Protein AF-A0A9Q4GYS4-F1 (afdb_monomer_lite)

InterPro domains:
  IPR031690 Protein of unknown function DUF5079 [PF16882] (6-182)

pLDDT: mean 89.12, std 10.35, range [37.38, 97.75]

Secondary structure (DSSP, 8-state):
--HHHHHTS-HHHHHHHHHHHHHHHHHHHHHHTT-GGG--HHHHHHHHHHHHHHHHHHHGGG----TT-HHHHHHHHHHHHHHHHHHHHHHHHHHHHHHHTTT---HHHHHHHHHHHHHHHHHHHHHHHHHHH--SHHHHHHHHHHHHHHTHHHHHHHHHHHHS-TT-TTTTHHHHHHHHHHHHHHHHHHHHHHHHHHHHHHHTT--------

Structure (mmCIF, N/CA/C/O backbone):
data_AF-A0A9Q4GYS4-F1
#
_entry.id   AF-A0A9Q4GYS4-F1
#
loop_
_atom_site.group_PDB
_atom_site.id
_atom_site.type_symbol
_atom_site.label_atom_id
_atom_site.label_alt_id
_atom_site.label_comp_id
_atom_site.label_asym_id
_atom_site.label_entity_id
_atom_site.label_seq_id
_atom_site.pdbx_PDB_ins_code
_atom_site.Cartn_x
_atom_site.Cartn_y
_atom_site.Cartn_z
_atom_site.occupancy
_atom_site.B_iso_or_equiv
_atom_site.auth_seq_id
_atom_site.auth_comp_id
_atom_site.auth_asym_id
_atom_site.auth_atom_id
_atom_site.pdbx_PDB_model_num
ATOM 1 N N . MET A 1 1 ? -22.552 -10.041 12.839 1.00 47.25 1 MET A N 1
ATOM 2 C CA . MET A 1 1 ? -21.403 -10.906 12.471 1.00 47.25 1 MET A CA 1
ATOM 3 C C . MET A 1 1 ? -20.525 -11.075 13.700 1.00 47.25 1 MET A C 1
ATOM 5 O O . MET A 1 1 ? -20.549 -10.195 14.545 1.00 47.25 1 MET A O 1
ATOM 9 N N . LYS A 1 2 ? -19.827 -12.209 13.849 1.00 61.50 2 LYS A N 1
ATOM 10 C CA . LYS A 1 2 ? -18.980 -12.499 15.019 1.00 61.50 2 LYS A CA 1
ATOM 11 C C . LYS A 1 2 ? -17.611 -11.818 14.851 1.00 61.50 2 LYS A C 1
ATOM 13 O O . LYS A 1 2 ? -16.699 -12.431 14.299 1.00 61.50 2 LYS A O 1
ATOM 18 N N . SER A 1 3 ? -17.479 -10.563 15.285 1.00 60.69 3 SER A N 1
ATOM 19 C CA . SER A 1 3 ? -16.284 -9.729 15.056 1.00 60.69 3 SER A CA 1
ATOM 20 C C . SER A 1 3 ? -14.998 -10.377 15.587 1.00 60.69 3 SER A C 1
ATOM 22 O O . SER A 1 3 ? -13.989 -10.429 14.888 1.00 60.69 3 SER A O 1
ATOM 24 N N . TYR A 1 4 ? -15.053 -10.986 16.775 1.00 66.44 4 TYR A N 1
ATOM 25 C CA . TYR A 1 4 ? -13.908 -11.662 17.393 1.00 66.44 4 TYR A CA 1
ATOM 26 C C . TYR A 1 4 ? -13.404 -12.889 16.625 1.00 66.44 4 TYR A C 1
ATOM 28 O O . TYR A 1 4 ? -12.204 -13.043 16.396 1.00 66.44 4 TYR A O 1
ATOM 36 N N . THR A 1 5 ? -14.314 -13.760 16.178 1.00 68.00 5 THR A N 1
ATOM 37 C CA . THR A 1 5 ? -13.946 -14.949 15.395 1.00 68.00 5 THR A CA 1
ATOM 38 C C . THR A 1 5 ? -13.288 -14.552 14.074 1.00 68.00 5 THR A C 1
ATOM 40 O O . THR A 1 5 ? -12.374 -15.235 13.618 1.00 68.00 5 THR A O 1
ATOM 43 N N . GLN A 1 6 ? -13.727 -13.439 13.478 1.00 68.38 6 GLN A N 1
ATOM 44 C CA . GLN A 1 6 ? -13.160 -12.904 12.241 1.00 68.38 6 GLN A CA 1
ATOM 45 C C . GLN A 1 6 ? -11.781 -12.276 12.457 1.00 68.38 6 GLN A C 1
ATOM 47 O O . GLN A 1 6 ? -10.879 -12.539 11.670 1.00 68.38 6 GLN A O 1
ATOM 52 N N . LEU A 1 7 ? -11.578 -11.536 13.552 1.00 70.94 7 LEU A N 1
ATOM 53 C CA . LEU A 1 7 ? -10.265 -11.000 13.933 1.00 70.94 7 LEU A CA 1
ATOM 54 C C . LEU A 1 7 ? -9.217 -12.094 14.148 1.00 70.94 7 LEU A C 1
ATOM 56 O O . LEU A 1 7 ? -8.050 -11.900 13.827 1.00 70.94 7 LEU A O 1
ATOM 60 N N . ARG A 1 8 ? -9.628 -13.259 14.660 1.00 72.25 8 ARG A N 1
ATOM 61 C CA . ARG A 1 8 ? -8.734 -14.401 14.900 1.00 72.25 8 ARG A CA 1
ATOM 62 C C . ARG A 1 8 ? -8.307 -15.131 13.624 1.00 72.25 8 ARG A C 1
ATOM 64 O O . ARG A 1 8 ? -7.423 -15.988 13.685 1.00 72.25 8 ARG A O 1
ATOM 71 N N . GLN A 1 9 ? -8.934 -14.849 12.484 1.00 81.38 9 GLN A N 1
ATOM 72 C CA . GLN A 1 9 ? -8.502 -15.434 11.221 1.00 81.38 9 GLN A CA 1
ATOM 73 C C . GLN A 1 9 ? -7.102 -14.913 10.865 1.00 81.38 9 GLN A C 1
ATOM 75 O O . GLN A 1 9 ? -6.792 -13.756 11.149 1.00 81.38 9 GLN A O 1
ATOM 80 N N . PRO A 1 10 ? -6.252 -15.732 10.222 1.00 84.69 10 PRO A N 1
ATOM 81 C CA . PRO A 1 10 ? -4.897 -15.338 9.851 1.00 84.69 10 PRO A CA 1
ATOM 82 C C . PRO A 1 10 ? -4.891 -14.411 8.618 1.00 84.69 10 PRO A C 1
ATOM 84 O O . PRO A 1 10 ? -4.165 -14.634 7.652 1.00 84.69 10 PRO A O 1
ATOM 87 N N . VAL A 1 11 ? -5.750 -13.387 8.618 1.00 87.94 11 VAL A N 1
ATOM 88 C CA . VAL A 1 11 ? -5.895 -12.403 7.540 1.00 87.94 11 VAL A CA 1
ATOM 89 C C . VAL A 1 11 ? -4.572 -11.696 7.236 1.00 87.94 11 VAL A C 1
ATOM 91 O O . VAL A 1 11 ? -4.189 -11.723 6.066 1.00 87.94 11 VAL A O 1
ATOM 94 N N . PRO A 1 12 ? -3.825 -11.132 8.214 1.00 89.00 12 PRO A N 1
ATOM 95 C CA . PRO A 1 12 ? -2.552 -10.481 7.902 1.00 89.00 12 PRO A CA 1
ATOM 96 C C . PRO A 1 12 ? -1.553 -11.456 7.271 1.00 89.00 12 PRO A C 1
ATOM 98 O O . PRO A 1 12 ? -0.846 -11.096 6.344 1.00 89.00 12 PRO A O 1
ATOM 101 N N . GLN A 1 13 ? -1.546 -12.732 7.667 1.00 92.25 13 GLN A N 1
ATOM 102 C CA . GLN A 1 13 ? -0.664 -13.734 7.060 1.00 92.25 13 GLN A CA 1
ATOM 103 C C . GLN A 1 13 ? -1.058 -14.079 5.626 1.00 92.25 13 GLN A C 1
ATOM 105 O O . GLN A 1 13 ? -0.185 -14.281 4.786 1.00 92.25 13 GLN A O 1
ATOM 110 N N . ILE A 1 14 ? -2.359 -14.165 5.337 1.00 93.44 14 ILE A N 1
ATOM 111 C CA . ILE A 1 14 ? -2.848 -14.390 3.973 1.00 93.44 14 ILE A CA 1
ATOM 112 C C . ILE A 1 14 ? -2.454 -13.204 3.087 1.00 93.44 14 ILE A C 1
ATOM 114 O O . ILE A 1 14 ? -1.944 -13.409 1.988 1.00 93.44 14 ILE A O 1
ATOM 118 N N . LEU A 1 15 ? -2.629 -11.972 3.573 1.00 94.62 15 LEU A N 1
ATOM 119 C CA . LEU A 1 15 ? -2.230 -10.767 2.845 1.00 94.62 15 LEU A CA 1
ATOM 120 C C . LEU A 1 15 ? -0.706 -10.689 2.662 1.00 94.62 15 LEU A C 1
ATOM 122 O O . LEU A 1 15 ? -0.236 -10.451 1.552 1.00 94.62 15 LEU A O 1
ATOM 126 N N . ALA A 1 16 ? 0.072 -10.985 3.703 1.00 94.94 16 ALA A N 1
ATOM 127 C CA . ALA A 1 16 ? 1.527 -11.059 3.632 1.00 94.94 16 ALA A CA 1
ATOM 128 C C . ALA A 1 16 ? 2.007 -12.130 2.640 1.00 94.94 16 ALA A C 1
ATOM 130 O O . ALA A 1 16 ? 2.952 -11.896 1.889 1.00 94.94 16 ALA A O 1
ATOM 131 N N . LEU A 1 17 ? 1.333 -13.284 2.574 1.00 96.06 17 LEU A N 1
ATOM 132 C CA . LEU A 1 17 ? 1.617 -14.323 1.583 1.00 96.06 17 LEU A CA 1
ATOM 133 C C . LEU A 1 17 ? 1.340 -13.829 0.157 1.00 96.06 17 LEU A C 1
ATOM 135 O O . LEU A 1 17 ? 2.157 -14.058 -0.731 1.00 96.06 17 LEU A O 1
ATOM 139 N N . VAL A 1 18 ? 0.231 -13.116 -0.064 1.00 96.06 18 VAL A N 1
ATOM 140 C CA . VAL A 1 18 ? -0.069 -12.493 -1.365 1.00 96.06 18 VAL A CA 1
ATOM 141 C C . VAL A 1 18 ? 0.998 -11.456 -1.728 1.00 96.06 18 VAL A C 1
ATOM 143 O O . VAL A 1 18 ? 1.489 -11.461 -2.856 1.00 96.06 18 VAL A O 1
ATOM 146 N N . SER A 1 19 ? 1.411 -10.612 -0.778 1.00 95.62 19 SER A N 1
ATOM 147 C CA . SER A 1 19 ? 2.490 -9.638 -0.991 1.00 95.62 19 SER A CA 1
ATOM 148 C C . SER A 1 19 ? 3.814 -10.330 -1.337 1.00 95.62 19 SER A C 1
ATOM 150 O O . SER A 1 19 ? 4.500 -9.939 -2.282 1.00 95.62 19 SER A O 1
ATOM 152 N N . LEU A 1 20 ? 4.134 -11.432 -0.648 1.00 96.69 20 LEU A N 1
ATOM 153 C CA . LEU A 1 20 ? 5.306 -12.256 -0.936 1.00 96.69 20 LEU A CA 1
ATOM 154 C C . LEU A 1 20 ? 5.252 -12.846 -2.351 1.00 96.69 20 LEU A C 1
ATOM 156 O O . LEU A 1 20 ? 6.270 -12.843 -3.041 1.00 96.69 20 LEU A O 1
ATOM 160 N N . CYS A 1 21 ? 4.086 -13.307 -2.814 1.00 97.12 21 CYS A N 1
ATOM 161 C CA . CYS A 1 21 ? 3.923 -13.772 -4.192 1.00 97.12 21 CYS A CA 1
ATOM 162 C C . CYS A 1 21 ? 4.272 -12.671 -5.204 1.00 97.12 21 CYS A C 1
ATOM 164 O O . CYS A 1 21 ? 4.994 -12.949 -6.160 1.00 97.12 21 CYS A O 1
ATOM 166 N N . PHE A 1 22 ? 3.833 -11.429 -4.982 1.00 95.75 22 PHE A N 1
ATOM 167 C CA . PHE A 1 22 ? 4.201 -10.312 -5.857 1.00 95.75 22 PHE A CA 1
ATOM 168 C C . PHE A 1 22 ? 5.695 -9.974 -5.786 1.00 95.75 22 PHE A C 1
ATOM 170 O O . PHE A 1 22 ? 6.302 -9.791 -6.834 1.00 95.75 22 PHE A O 1
ATOM 177 N N . LEU A 1 23 ? 6.326 -10.005 -4.607 1.00 95.69 23 LEU A N 1
ATOM 178 C CA . LEU A 1 23 ? 7.783 -9.827 -4.499 1.00 95.69 23 LEU A CA 1
ATOM 179 C C . LEU A 1 23 ? 8.575 -10.929 -5.223 1.00 95.69 23 LEU A C 1
ATOM 181 O O . LEU A 1 23 ? 9.628 -10.667 -5.806 1.00 95.69 23 LEU A O 1
ATOM 185 N N . VAL A 1 24 ? 8.080 -12.169 -5.214 1.00 96.56 24 VAL A N 1
ATOM 186 C CA . VAL A 1 24 ? 8.678 -13.256 -6.003 1.00 96.56 24 VAL A CA 1
ATOM 187 C C . VAL A 1 24 ? 8.523 -12.975 -7.498 1.00 96.56 24 VAL A C 1
ATOM 189 O O . VAL A 1 24 ? 9.481 -13.162 -8.248 1.00 96.56 24 VAL A O 1
ATOM 192 N N . VAL A 1 25 ? 7.360 -12.488 -7.941 1.00 95.31 25 VAL A N 1
ATOM 193 C CA . VAL A 1 25 ? 7.138 -12.077 -9.338 1.00 95.31 25 VAL A CA 1
ATOM 194 C C . VAL A 1 25 ? 8.068 -10.925 -9.731 1.00 95.31 25 VAL A C 1
ATOM 196 O O . VAL A 1 25 ? 8.675 -10.994 -10.798 1.00 95.31 25 VAL A O 1
ATOM 199 N N . ASP A 1 26 ? 8.256 -9.929 -8.867 1.00 94.19 26 ASP A N 1
ATOM 200 C CA . ASP A 1 26 ? 9.204 -8.824 -9.053 1.00 94.19 26 ASP A CA 1
ATOM 201 C C . ASP A 1 26 ? 10.635 -9.338 -9.253 1.00 94.19 26 ASP A C 1
ATOM 203 O O . ASP A 1 26 ? 11.308 -8.985 -10.226 1.00 94.19 26 ASP A O 1
ATOM 207 N N . TYR A 1 27 ? 11.090 -10.235 -8.372 1.00 95.06 27 TYR A N 1
ATOM 208 C CA . TYR A 1 27 ? 12.412 -10.854 -8.472 1.00 95.06 27 TYR A CA 1
ATOM 209 C C . TYR A 1 27 ? 12.577 -11.668 -9.762 1.00 95.06 27 TYR A C 1
ATOM 211 O O . TYR A 1 27 ? 13.584 -11.530 -10.463 1.00 95.06 27 TYR A O 1
ATOM 219 N N . LEU A 1 28 ? 11.595 -12.511 -10.096 1.00 95.38 28 LEU A N 1
ATOM 220 C CA . LEU A 1 28 ? 11.626 -13.319 -11.315 1.00 95.38 28 LEU A CA 1
ATOM 221 C C . LEU A 1 28 ? 11.629 -12.428 -12.559 1.00 95.38 28 LEU A C 1
ATOM 223 O O . LEU A 1 28 ? 12.421 -12.669 -13.467 1.00 95.38 28 LEU A O 1
ATOM 227 N N . SER A 1 29 ? 10.814 -11.373 -12.577 1.00 93.00 29 SER A N 1
ATOM 228 C CA . SER A 1 29 ? 10.789 -10.380 -13.651 1.00 93.00 29 SER A CA 1
ATOM 229 C C . SER A 1 29 ? 12.159 -9.723 -13.828 1.00 93.00 29 SER A C 1
ATOM 231 O O . SER A 1 29 ? 12.692 -9.702 -14.940 1.00 93.00 29 SER A O 1
ATOM 233 N N . ALA A 1 30 ? 12.790 -9.274 -12.740 1.00 93.69 30 ALA A N 1
ATOM 234 C CA . ALA A 1 30 ? 14.127 -8.690 -12.798 1.00 93.69 30 ALA A CA 1
ATOM 235 C C . ALA A 1 30 ? 15.186 -9.682 -13.307 1.00 93.69 30 ALA A C 1
ATOM 237 O O . ALA A 1 30 ? 16.057 -9.318 -14.103 1.00 93.69 30 ALA A O 1
ATOM 238 N N . LYS A 1 31 ? 15.103 -10.946 -12.871 1.00 94.38 31 LYS A N 1
ATOM 239 C CA . LYS A 1 31 ? 16.018 -12.017 -13.279 1.00 94.38 31 LYS A CA 1
ATOM 240 C C . LYS A 1 31 ? 15.875 -12.356 -14.764 1.00 94.38 31 LYS A C 1
ATOM 242 O O . LYS A 1 31 ? 16.882 -12.388 -15.464 1.00 94.38 31 LYS A O 1
ATOM 247 N N . TYR A 1 32 ? 14.654 -12.583 -15.252 1.00 91.88 32 TYR A N 1
ATOM 248 C CA . TYR A 1 32 ? 14.407 -12.954 -16.651 1.00 91.88 32 TYR A CA 1
ATOM 249 C C . TYR A 1 32 ? 14.671 -11.810 -17.631 1.00 91.88 32 TYR A C 1
ATOM 251 O O . TYR A 1 32 ? 15.074 -12.064 -18.762 1.00 91.88 32 TYR A O 1
ATOM 259 N N . ASN A 1 33 ? 14.513 -10.558 -17.196 1.00 88.44 33 ASN A N 1
ATOM 260 C CA . ASN A 1 33 ? 14.885 -9.393 -17.998 1.00 88.44 33 ASN A CA 1
ATOM 261 C C . ASN A 1 33 ? 16.383 -9.043 -17.909 1.00 88.44 33 ASN A C 1
ATOM 263 O O . ASN A 1 33 ? 16.819 -8.110 -18.578 1.00 88.44 33 ASN A O 1
ATOM 267 N N . GLY A 1 34 ? 17.180 -9.759 -17.103 1.00 90.69 34 GLY A N 1
ATOM 268 C CA . GLY A 1 34 ? 18.622 -9.519 -16.971 1.00 90.69 34 GLY A CA 1
ATOM 269 C C . GLY A 1 34 ? 18.985 -8.202 -16.274 1.00 90.69 34 GLY A C 1
ATOM 270 O O . GLY A 1 34 ? 20.106 -7.723 -16.417 1.00 90.69 34 GLY A O 1
ATOM 271 N N . VAL A 1 35 ? 18.057 -7.610 -15.515 1.00 92.19 35 VAL A N 1
ATOM 272 C CA . VAL A 1 35 ? 18.212 -6.278 -14.896 1.00 92.19 35 VAL A CA 1
ATOM 273 C C . VAL A 1 35 ? 18.494 -6.327 -13.395 1.00 92.19 35 VAL A C 1
ATOM 275 O O . VAL A 1 35 ? 18.558 -5.283 -12.757 1.00 92.19 35 VAL A O 1
ATOM 278 N N . LEU A 1 36 ? 18.693 -7.518 -12.818 1.00 90.31 36 LEU A N 1
ATOM 279 C CA . LEU A 1 36 ? 18.845 -7.713 -11.370 1.00 90.31 36 LEU A CA 1
ATOM 280 C C . LEU A 1 36 ? 19.948 -6.837 -10.743 1.00 90.31 36 LEU A C 1
ATOM 282 O O . LEU A 1 36 ? 19.759 -6.306 -9.655 1.00 90.31 36 LEU A O 1
ATOM 286 N N . M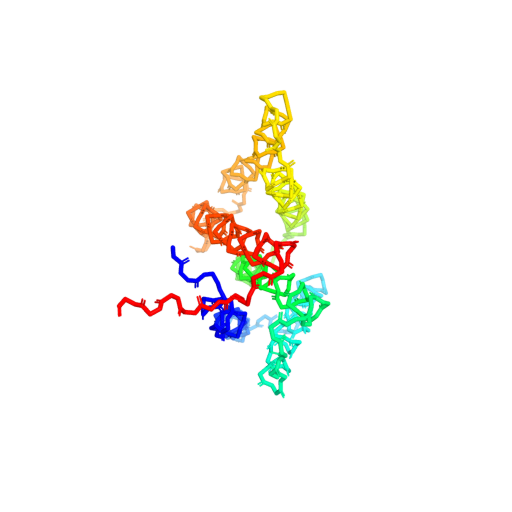ET A 1 37 ? 21.072 -6.649 -11.444 1.00 90.62 37 MET A N 1
ATOM 287 C CA . MET A 1 37 ? 22.197 -5.822 -10.973 1.00 90.62 37 MET A CA 1
ATOM 288 C C . MET A 1 37 ? 21.983 -4.316 -11.185 1.00 90.62 37 MET A C 1
ATOM 290 O O . MET A 1 37 ? 22.721 -3.509 -10.629 1.00 90.62 37 MET A O 1
ATOM 294 N N . ASN A 1 38 ? 20.972 -3.943 -11.971 1.00 89.56 38 ASN A N 1
ATOM 295 C CA . ASN A 1 38 ? 20.683 -2.567 -12.370 1.00 89.56 38 ASN A CA 1
ATOM 296 C C . ASN A 1 38 ? 19.425 -2.016 -11.682 1.00 89.56 38 ASN A C 1
ATOM 298 O O . ASN A 1 38 ? 18.940 -0.954 -12.069 1.00 89.56 38 ASN A O 1
ATOM 302 N N . ILE A 1 39 ? 18.868 -2.728 -10.693 1.00 92.56 39 ILE A N 1
ATOM 303 C CA . ILE A 1 39 ? 17.682 -2.260 -9.973 1.00 92.56 39 ILE A CA 1
ATOM 304 C C . ILE A 1 39 ? 18.043 -1.008 -9.164 1.00 92.56 39 ILE A C 1
ATOM 306 O O . ILE A 1 39 ? 18.935 -1.066 -8.314 1.00 92.56 39 ILE A O 1
ATOM 310 N N . PRO A 1 40 ? 17.339 0.120 -9.371 1.00 92.81 40 PRO A N 1
ATOM 311 C CA . PRO A 1 40 ? 17.560 1.322 -8.589 1.00 92.81 40 PRO A CA 1
ATOM 312 C C . PRO A 1 40 ? 17.319 1.106 -7.092 1.00 92.81 40 PRO A C 1
ATOM 314 O O . PRO A 1 40 ? 16.375 0.428 -6.679 1.00 92.81 40 PRO A O 1
ATOM 317 N N . VAL A 1 41 ? 18.134 1.768 -6.268 1.00 93.19 41 VAL A N 1
ATOM 318 C CA . VAL A 1 41 ? 18.105 1.645 -4.799 1.00 93.19 41 VAL A CA 1
ATOM 319 C C . VAL A 1 41 ? 16.733 1.979 -4.208 1.00 93.19 41 VAL A C 1
ATOM 321 O O . VAL A 1 41 ? 16.321 1.348 -3.242 1.00 93.19 41 VAL A O 1
ATOM 324 N N . TYR A 1 42 ? 15.992 2.924 -4.792 1.00 93.44 42 TYR A N 1
ATOM 325 C CA . TYR A 1 42 ? 14.661 3.292 -4.300 1.00 93.44 42 TYR A CA 1
ATOM 326 C C . TYR A 1 42 ? 13.623 2.164 -4.472 1.00 93.44 42 TYR A C 1
ATOM 328 O O . TYR A 1 42 ? 12.795 1.962 -3.585 1.00 93.44 42 TYR A O 1
ATOM 336 N N . ILE A 1 43 ? 13.709 1.372 -5.552 1.00 94.94 43 ILE A N 1
ATOM 337 C CA . ILE A 1 43 ? 12.853 0.190 -5.756 1.00 94.94 43 ILE A CA 1
ATOM 338 C C . ILE A 1 43 ? 13.229 -0.889 -4.740 1.00 94.94 43 ILE A C 1
ATOM 340 O O . ILE A 1 43 ? 12.355 -1.418 -4.056 1.00 94.94 43 ILE A O 1
ATOM 344 N N . LEU A 1 44 ? 14.533 -1.158 -4.582 1.00 94.75 44 LEU A N 1
ATOM 345 C CA . LEU A 1 44 ? 15.039 -2.101 -3.578 1.00 94.75 44 LEU A CA 1
ATOM 346 C C . LEU A 1 44 ? 14.614 -1.709 -2.159 1.00 94.75 44 LEU A C 1
ATOM 348 O O . LEU A 1 44 ? 14.229 -2.575 -1.378 1.00 94.75 44 LEU A O 1
ATOM 352 N N . GLY A 1 45 ? 14.636 -0.412 -1.844 1.00 94.75 45 GLY A N 1
ATOM 353 C CA . GLY A 1 45 ? 14.179 0.130 -0.570 1.00 94.75 45 GLY A CA 1
ATOM 354 C C . GLY A 1 45 ? 12.717 -0.210 -0.291 1.00 94.75 45 GLY A C 1
ATOM 355 O O . GLY A 1 45 ? 12.411 -0.712 0.790 1.00 94.75 45 GLY A O 1
ATOM 356 N N . MET A 1 46 ? 11.821 -0.030 -1.269 1.00 95.75 46 MET A N 1
ATOM 357 C CA . MET A 1 46 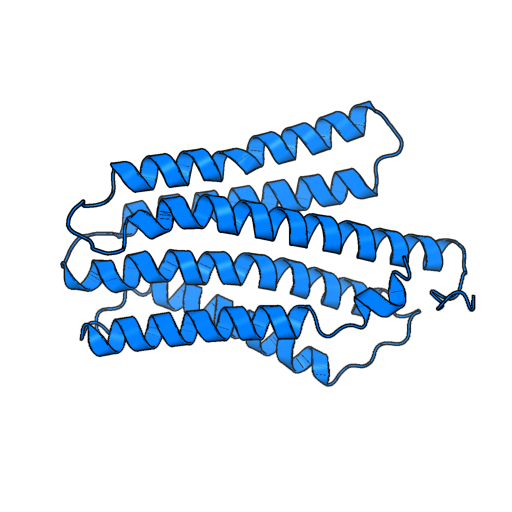? 10.425 -0.445 -1.090 1.00 95.75 46 MET A CA 1
ATOM 358 C C . MET A 1 46 ? 10.258 -1.961 -0.990 1.00 95.75 46 MET A C 1
ATOM 360 O O . MET A 1 46 ? 9.475 -2.422 -0.160 1.00 95.75 46 MET A O 1
ATOM 364 N N . CYS A 1 47 ? 11.000 -2.749 -1.770 1.00 95.56 47 CYS A N 1
ATOM 365 C CA . CYS A 1 47 ? 10.959 -4.207 -1.638 1.00 95.56 47 CYS A CA 1
ATOM 366 C C . CYS A 1 47 ? 11.421 -4.665 -0.245 1.00 95.56 47 CYS A C 1
ATOM 368 O O . CYS A 1 47 ? 10.818 -5.569 0.330 1.00 95.56 47 CYS A O 1
ATOM 370 N N . LEU A 1 48 ? 12.440 -4.013 0.328 1.00 96.25 48 LEU A N 1
ATOM 371 C CA . LEU A 1 48 ? 12.920 -4.289 1.682 1.00 96.25 48 LEU A CA 1
ATOM 372 C C . LEU A 1 48 ? 11.876 -3.925 2.743 1.00 96.25 48 LEU A C 1
ATOM 374 O O . LEU A 1 48 ? 11.619 -4.731 3.633 1.00 96.25 48 LEU A O 1
ATOM 378 N N . ILE A 1 49 ? 11.252 -2.746 2.642 1.00 96.56 49 ILE A N 1
ATOM 379 C CA . ILE A 1 49 ? 10.168 -2.338 3.550 1.00 96.56 49 ILE A CA 1
ATOM 380 C C . ILE A 1 49 ? 9.033 -3.363 3.503 1.00 96.56 49 ILE A C 1
ATOM 382 O O . ILE A 1 49 ? 8.575 -3.818 4.549 1.00 96.56 49 ILE A O 1
ATOM 386 N N . ASN A 1 50 ? 8.622 -3.771 2.303 1.00 96.50 50 ASN A N 1
ATOM 387 C CA . ASN A 1 50 ? 7.573 -4.767 2.125 1.00 96.50 50 ASN A CA 1
ATOM 388 C C . ASN A 1 50 ? 7.965 -6.119 2.754 1.00 96.50 50 ASN A C 1
ATOM 390 O O . ASN A 1 50 ? 7.201 -6.690 3.531 1.00 96.50 50 ASN A O 1
ATOM 394 N N . LEU A 1 51 ? 9.199 -6.582 2.527 1.00 96.94 51 LEU A N 1
ATOM 395 C CA . LEU A 1 51 ? 9.715 -7.807 3.140 1.00 96.94 51 LEU A CA 1
ATOM 396 C C . LEU A 1 51 ? 9.698 -7.747 4.677 1.00 96.94 51 LEU A C 1
ATOM 398 O O . LEU A 1 51 ? 9.337 -8.731 5.319 1.00 96.94 51 LEU A O 1
ATOM 402 N N . LEU A 1 52 ? 10.053 -6.607 5.277 1.00 96.94 52 LEU A N 1
ATOM 403 C CA . LEU A 1 52 ? 10.004 -6.429 6.731 1.00 96.94 52 LEU A CA 1
ATOM 404 C C . LEU A 1 52 ? 8.574 -6.541 7.273 1.00 96.94 52 LEU A C 1
ATOM 406 O O . LEU A 1 52 ? 8.371 -7.212 8.285 1.00 96.94 52 LEU A O 1
ATOM 410 N N . VAL A 1 53 ? 7.589 -5.936 6.599 1.00 96.31 53 VAL A N 1
ATOM 411 C CA . VAL A 1 53 ? 6.174 -6.053 6.990 1.00 96.31 53 VAL A CA 1
ATOM 412 C C . VAL A 1 53 ? 5.720 -7.512 6.903 1.00 96.31 53 VAL A C 1
ATOM 414 O O . VAL A 1 53 ? 5.215 -8.038 7.891 1.00 96.31 53 VAL A O 1
ATOM 417 N N . ILE A 1 54 ? 6.024 -8.204 5.799 1.00 96.19 54 ILE A N 1
ATOM 418 C CA . ILE A 1 54 ? 5.705 -9.629 5.614 1.00 96.19 54 ILE A CA 1
ATOM 419 C C . ILE A 1 54 ? 6.266 -10.487 6.758 1.00 96.19 54 ILE A C 1
ATOM 421 O O . ILE A 1 54 ? 5.562 -11.337 7.310 1.00 96.19 54 ILE A O 1
ATOM 425 N N . LEU A 1 55 ? 7.532 -10.275 7.135 1.00 95.62 55 LEU A N 1
ATOM 426 C CA . LEU A 1 55 ? 8.165 -11.014 8.229 1.00 95.62 55 LEU A CA 1
ATOM 427 C C . LEU A 1 55 ? 7.441 -10.776 9.560 1.00 95.62 55 LEU A C 1
ATOM 429 O O . LEU A 1 55 ? 7.166 -11.735 10.283 1.00 95.62 55 LEU A O 1
ATOM 433 N N . ILE A 1 56 ? 7.088 -9.524 9.864 1.00 94.25 56 ILE A N 1
ATOM 434 C CA . ILE A 1 56 ? 6.323 -9.170 11.067 1.00 94.25 56 ILE A CA 1
ATOM 435 C C . ILE A 1 56 ? 4.961 -9.883 11.068 1.00 94.25 56 ILE A C 1
ATOM 437 O O . ILE A 1 56 ? 4.570 -10.464 12.084 1.00 94.25 56 ILE A O 1
ATOM 441 N N . SER A 1 57 ? 4.266 -9.920 9.932 1.00 93.50 57 SER A N 1
ATOM 442 C CA . SER A 1 57 ? 2.969 -10.591 9.797 1.00 93.50 57 SER A CA 1
ATOM 443 C C . SER A 1 57 ? 3.058 -12.096 10.038 1.00 93.50 57 SER A C 1
ATOM 445 O O . SER A 1 57 ? 2.208 -12.662 10.733 1.00 93.50 57 SER A O 1
ATOM 447 N N . PHE A 1 58 ? 4.111 -12.760 9.555 1.00 93.25 58 PHE A N 1
ATOM 448 C CA . PHE A 1 58 ? 4.337 -14.180 9.838 1.00 93.25 58 PHE A CA 1
ATOM 449 C C . PHE A 1 58 ? 4.723 -14.449 11.295 1.00 93.25 58 PHE A C 1
ATOM 451 O O . PHE A 1 58 ? 4.242 -15.427 11.870 1.00 93.25 58 PHE A O 1
ATOM 458 N N . LEU A 1 59 ? 5.515 -13.578 11.933 1.00 90.56 59 LEU A N 1
ATOM 459 C CA . LEU A 1 59 ? 5.840 -13.708 13.361 1.00 90.56 59 LEU A CA 1
ATOM 460 C C . LEU A 1 59 ? 4.582 -13.710 14.239 1.00 90.56 59 LEU A C 1
ATOM 462 O O . LEU A 1 59 ? 4.534 -14.393 15.264 1.00 90.56 59 LEU A O 1
ATOM 466 N N . CYS A 1 60 ? 3.532 -13.016 13.802 1.00 86.69 60 CYS A N 1
ATOM 467 C CA . CYS A 1 60 ? 2.268 -12.966 14.516 1.00 86.69 60 CYS A CA 1
ATOM 468 C C . CYS A 1 60 ? 1.531 -14.323 14.594 1.00 86.69 60 CYS A C 1
ATOM 470 O O . CYS A 1 60 ? 0.688 -14.484 15.473 1.00 86.69 60 CYS A O 1
ATOM 472 N N . ILE A 1 61 ? 1.873 -15.327 13.768 1.00 85.94 61 ILE A N 1
ATOM 473 C CA . ILE A 1 61 ? 1.313 -16.698 13.858 1.00 85.94 61 ILE A CA 1
ATOM 474 C C . ILE A 1 61 ? 1.609 -17.343 15.211 1.00 85.94 61 ILE A C 1
ATOM 476 O O . ILE A 1 61 ? 0.794 -18.096 15.752 1.00 85.94 61 ILE A O 1
ATOM 480 N N . PHE A 1 62 ? 2.787 -17.060 15.763 1.00 85.62 62 PHE A N 1
ATOM 481 C CA . PHE A 1 62 ? 3.237 -17.666 17.011 1.00 85.62 62 PHE A CA 1
ATOM 482 C C . PHE A 1 62 ? 2.557 -17.056 18.239 1.00 85.62 62 PHE A C 1
ATOM 484 O O . PHE A 1 62 ? 2.729 -17.555 19.350 1.00 85.62 62 PHE A O 1
ATOM 491 N N . ILE A 1 63 ? 1.754 -16.004 18.051 1.00 84.81 63 ILE A N 1
ATOM 492 C CA . ILE A 1 63 ? 1.131 -15.260 19.133 1.00 84.81 63 ILE A CA 1
ATOM 493 C C . ILE A 1 63 ? -0.381 -15.484 19.112 1.00 84.81 63 ILE A C 1
ATOM 495 O O . ILE A 1 63 ? -1.073 -15.149 18.156 1.00 84.81 63 ILE A O 1
ATOM 499 N N . LYS A 1 64 ? -0.915 -16.032 20.208 1.00 82.88 64 LYS A N 1
ATOM 500 C CA . LYS A 1 64 ? -2.356 -16.249 20.405 1.00 82.88 64 LYS A CA 1
ATOM 501 C C . LYS A 1 64 ? -2.855 -15.343 21.532 1.00 82.88 64 LYS A C 1
ATOM 503 O O . LYS A 1 64 ? -2.889 -15.787 22.680 1.00 82.88 64 LYS A O 1
ATOM 508 N N . PRO A 1 65 ? -3.182 -14.068 21.250 1.00 82.44 65 PRO A N 1
ATOM 509 C CA . PRO A 1 65 ? -3.603 -13.143 22.291 1.00 82.44 65 PRO A CA 1
ATOM 510 C C . PRO A 1 65 ? -4.957 -13.556 22.878 1.00 82.44 65 PRO A C 1
ATOM 512 O O . PRO A 1 65 ? -5.867 -13.981 22.164 1.00 82.44 65 PRO A O 1
ATOM 515 N N . HIS A 1 66 ? -5.099 -13.387 24.192 1.00 83.94 66 HIS A N 1
ATOM 516 C CA . HIS A 1 66 ? -6.399 -13.455 24.854 1.00 83.94 66 HIS A CA 1
ATOM 517 C C . HIS A 1 66 ? -7.314 -12.330 24.336 1.00 83.94 66 HIS A C 1
ATOM 519 O O . HIS A 1 66 ? -6.821 -11.271 23.936 1.00 83.94 66 HIS A O 1
ATOM 525 N N . TYR A 1 67 ? -8.639 -12.522 24.333 1.00 80.12 67 TYR A N 1
ATOM 526 C CA . TYR A 1 67 ? -9.579 -11.531 23.781 1.00 80.12 67 TYR A CA 1
ATOM 527 C C . TYR A 1 67 ? -9.473 -10.165 24.474 1.00 80.12 67 TYR A C 1
ATOM 529 O O . TYR A 1 67 ? -9.598 -9.135 23.824 1.00 80.12 67 TYR A O 1
ATOM 537 N N . SER A 1 68 ? -9.162 -10.144 25.771 1.00 83.25 68 SER A N 1
ATOM 538 C CA . SER A 1 68 ? -9.010 -8.912 26.554 1.00 83.25 68 SER A CA 1
ATOM 539 C C . SER A 1 68 ? -7.704 -8.154 26.286 1.00 83.25 68 SER A C 1
ATOM 541 O O . SER A 1 68 ? -7.537 -7.032 26.758 1.00 83.25 68 SER A O 1
ATOM 543 N N . ASN A 1 69 ? -6.760 -8.733 25.533 1.00 87.44 69 ASN A N 1
ATOM 544 C CA . ASN A 1 69 ? -5.487 -8.082 25.231 1.00 87.44 69 ASN A CA 1
ATOM 545 C C . ASN A 1 69 ? -5.627 -7.104 24.052 1.00 87.44 69 ASN A C 1
ATOM 547 O O . ASN A 1 69 ? -5.190 -7.374 22.930 1.00 87.44 69 ASN A O 1
ATOM 551 N N . THR A 1 70 ? -6.233 -5.950 24.327 1.00 86.69 70 THR A N 1
ATOM 552 C CA . THR A 1 70 ? -6.516 -4.893 23.341 1.00 86.69 70 THR A CA 1
ATOM 553 C C . THR A 1 70 ? -5.260 -4.382 22.637 1.00 86.69 70 THR A C 1
ATOM 555 O O . THR A 1 70 ? -5.294 -4.102 21.440 1.00 86.69 70 THR A O 1
ATOM 558 N N . PHE A 1 71 ? -4.127 -4.315 23.345 1.00 89.25 71 PHE A N 1
ATOM 559 C CA . PHE A 1 71 ? -2.846 -3.906 22.768 1.00 89.25 71 PHE A CA 1
ATOM 560 C C . PHE A 1 71 ? -2.433 -4.818 21.610 1.00 89.25 71 PHE A C 1
ATOM 562 O O . PHE A 1 71 ? -2.051 -4.337 20.544 1.00 89.25 71 PHE A O 1
ATOM 569 N N . MET A 1 72 ? -2.533 -6.134 21.798 1.00 88.44 72 MET A N 1
ATOM 570 C CA . MET A 1 72 ? -2.165 -7.093 20.759 1.00 88.44 72 MET A CA 1
ATOM 571 C C . MET A 1 72 ? -3.127 -7.027 19.579 1.00 88.44 72 MET A C 1
ATOM 573 O O . MET A 1 72 ? -2.669 -6.906 18.445 1.00 88.44 72 MET A O 1
ATOM 577 N N . TRP A 1 73 ? -4.440 -7.020 19.828 1.00 88.12 73 TRP A N 1
ATOM 578 C CA . TRP A 1 73 ? -5.448 -6.924 18.765 1.00 88.12 73 TRP A CA 1
ATOM 579 C C . TRP A 1 73 ? -5.313 -5.652 17.928 1.00 88.12 73 TRP A C 1
ATOM 581 O O . TRP A 1 73 ? -5.440 -5.708 16.706 1.00 88.12 73 TRP A O 1
ATOM 591 N N . ARG A 1 74 ? -4.951 -4.528 18.557 1.00 90.38 74 ARG A N 1
ATOM 592 C CA . ARG A 1 74 ? -4.622 -3.286 17.850 1.00 90.38 74 ARG A CA 1
ATOM 593 C C . ARG A 1 74 ? -3.437 -3.456 16.903 1.00 90.38 74 ARG A C 1
ATOM 595 O O . ARG A 1 74 ? -3.500 -2.994 15.769 1.00 90.38 74 ARG A O 1
ATOM 602 N N . ASN A 1 75 ? -2.366 -4.116 17.345 1.00 90.69 75 ASN A N 1
ATOM 603 C CA . ASN A 1 75 ? -1.198 -4.360 16.494 1.00 90.69 75 ASN A CA 1
ATOM 604 C C . ASN A 1 75 ? -1.529 -5.306 15.329 1.00 90.69 75 ASN A C 1
ATOM 606 O O . ASN A 1 75 ? -1.163 -5.006 14.199 1.00 90.69 75 ASN A O 1
ATOM 610 N N . PHE A 1 76 ? -2.279 -6.388 15.570 1.00 90.25 76 PHE A N 1
ATOM 611 C CA . PHE A 1 76 ? -2.763 -7.280 14.504 1.00 90.25 76 PHE A CA 1
ATOM 612 C C . PHE A 1 76 ? -3.584 -6.527 13.452 1.00 90.25 76 PHE A C 1
ATOM 614 O O . PHE A 1 76 ? -3.386 -6.712 12.249 1.00 90.25 76 PHE A O 1
ATOM 621 N N . PHE A 1 77 ? -4.479 -5.650 13.904 1.00 92.12 77 PHE A N 1
ATOM 622 C CA . PHE A 1 77 ? -5.268 -4.795 13.030 1.00 92.12 77 PHE A CA 1
ATOM 623 C C . PHE A 1 77 ? -4.383 -3.854 12.193 1.00 92.12 77 PHE A C 1
ATOM 625 O O . PHE A 1 77 ? -4.515 -3.824 10.971 1.00 92.12 77 PHE A O 1
ATOM 632 N N . ILE A 1 78 ? -3.435 -3.148 12.822 1.00 93.31 78 ILE A N 1
ATOM 633 C CA . ILE A 1 78 ? -2.499 -2.250 12.122 1.00 93.31 78 ILE A CA 1
ATOM 634 C C . ILE A 1 78 ? -1.702 -3.012 11.058 1.00 93.31 78 ILE A C 1
ATOM 636 O O . ILE A 1 78 ? -1.597 -2.547 9.926 1.00 93.31 78 ILE A O 1
ATOM 640 N N . ILE A 1 79 ? -1.182 -4.192 11.400 1.00 94.00 79 ILE A N 1
ATOM 641 C CA . ILE A 1 79 ? -0.431 -5.042 10.471 1.00 94.00 79 ILE A CA 1
ATOM 642 C C . ILE A 1 79 ? -1.310 -5.453 9.283 1.00 94.00 79 ILE A C 1
ATOM 644 O O . ILE A 1 79 ? -0.878 -5.341 8.144 1.00 94.00 79 ILE A O 1
ATOM 648 N N . THR A 1 80 ? -2.572 -5.819 9.525 1.00 94.19 80 THR A N 1
ATOM 649 C CA . THR A 1 80 ? -3.529 -6.177 8.460 1.00 94.19 80 THR A CA 1
ATOM 650 C C . THR A 1 80 ? -3.758 -5.023 7.475 1.00 94.19 80 THR A C 1
ATOM 652 O O . THR A 1 80 ? -3.783 -5.228 6.258 1.00 94.19 80 THR A O 1
ATOM 655 N N . VAL A 1 81 ? -3.901 -3.793 7.985 1.00 95.56 81 VAL A N 1
ATOM 656 C CA . VAL A 1 81 ? -4.036 -2.590 7.146 1.00 95.56 81 VAL A CA 1
ATOM 657 C C . VAL A 1 81 ? -2.747 -2.320 6.365 1.00 95.56 81 VAL A C 1
ATOM 659 O O . VAL A 1 81 ? -2.807 -2.031 5.171 1.00 95.56 81 VAL A O 1
ATOM 662 N N . LEU A 1 82 ? -1.582 -2.460 7.003 1.00 95.88 82 LEU A N 1
ATOM 663 C CA . LEU A 1 82 ? -0.287 -2.288 6.342 1.00 95.88 82 LEU A CA 1
ATOM 664 C C . LEU A 1 82 ? -0.070 -3.316 5.224 1.00 95.88 82 LEU A C 1
ATOM 666 O O . LEU A 1 82 ? 0.268 -2.917 4.111 1.00 95.88 82 LEU A O 1
ATOM 670 N N . ASP A 1 83 ? -0.319 -4.603 5.477 1.00 95.44 83 ASP A N 1
ATOM 671 C CA . ASP A 1 83 ? -0.192 -5.671 4.475 1.00 95.44 83 ASP A CA 1
ATOM 672 C C . ASP A 1 83 ? -1.099 -5.433 3.264 1.00 95.44 83 ASP A C 1
ATOM 674 O O . ASP A 1 83 ? -0.678 -5.627 2.121 1.00 95.44 83 ASP A O 1
ATOM 678 N N . SER A 1 84 ? -2.325 -4.950 3.501 1.00 95.88 84 SER A N 1
ATOM 679 C CA . SER A 1 84 ? -3.271 -4.602 2.432 1.00 95.88 84 SER A CA 1
ATOM 680 C C . SER A 1 84 ? -2.670 -3.583 1.456 1.00 95.88 84 SER A C 1
ATOM 682 O O . SER A 1 84 ? -2.780 -3.738 0.241 1.00 95.88 84 SER A O 1
ATOM 684 N N . TYR A 1 85 ? -1.986 -2.559 1.973 1.00 96.44 85 TYR A N 1
ATOM 685 C CA . TYR A 1 85 ? -1.340 -1.541 1.144 1.00 96.44 85 TYR A CA 1
ATOM 686 C C . TYR A 1 85 ? 0.007 -1.992 0.565 1.00 96.44 85 TYR A C 1
ATOM 688 O O . TYR A 1 85 ? 0.359 -1.586 -0.544 1.00 96.44 85 TYR A O 1
ATOM 696 N N . MET A 1 86 ? 0.751 -2.858 1.258 1.00 96.62 86 MET A N 1
ATOM 697 C CA . MET A 1 86 ? 2.026 -3.397 0.765 1.00 96.62 86 MET A CA 1
ATOM 698 C C . MET A 1 86 ? 1.873 -4.213 -0.520 1.00 96.62 86 MET A C 1
ATOM 700 O O . MET A 1 86 ? 2.734 -4.132 -1.400 1.00 96.62 86 MET A O 1
ATOM 704 N N . ILE A 1 87 ? 0.744 -4.904 -0.695 1.00 96.50 87 ILE A N 1
ATOM 705 C CA . ILE A 1 87 ? 0.423 -5.587 -1.956 1.00 96.50 87 ILE A CA 1
ATOM 706 C C . ILE A 1 87 ? 0.359 -4.589 -3.122 1.00 96.50 87 ILE A C 1
ATOM 708 O O . ILE A 1 87 ? 0.930 -4.839 -4.183 1.00 96.50 87 ILE A O 1
ATOM 712 N N . LEU A 1 88 ? -0.284 -3.432 -2.928 1.00 97.19 88 LEU A N 1
ATOM 713 C CA . LEU A 1 88 ? -0.383 -2.399 -3.965 1.00 97.19 88 LEU A CA 1
ATOM 714 C C . LEU A 1 88 ? 0.990 -1.821 -4.323 1.00 97.19 88 LEU A C 1
ATOM 716 O O . LEU A 1 88 ? 1.265 -1.610 -5.503 1.00 97.19 88 LEU A O 1
ATOM 720 N N . TYR A 1 89 ? 1.866 -1.615 -3.335 1.00 96.94 89 TYR A N 1
ATOM 721 C CA . TYR A 1 89 ? 3.240 -1.177 -3.591 1.00 96.94 89 TYR A CA 1
ATOM 722 C C . TYR A 1 89 ? 4.051 -2.200 -4.392 1.00 96.94 89 TYR A C 1
ATOM 724 O O . TYR A 1 89 ? 4.789 -1.800 -5.291 1.00 96.94 89 TYR A O 1
ATOM 732 N N . ALA A 1 90 ? 3.898 -3.500 -4.117 1.00 95.62 90 ALA A N 1
ATOM 733 C CA . ALA A 1 90 ? 4.551 -4.547 -4.906 1.00 95.62 90 ALA A CA 1
ATOM 734 C C . ALA A 1 90 ? 4.056 -4.545 -6.362 1.00 95.62 90 ALA A C 1
ATOM 736 O O . ALA A 1 90 ? 4.854 -4.476 -7.293 1.00 95.62 90 ALA A O 1
ATOM 737 N N . ILE A 1 91 ? 2.733 -4.507 -6.572 1.00 95.38 91 ILE A N 1
ATOM 738 C CA . ILE A 1 91 ? 2.141 -4.440 -7.920 1.00 95.38 91 ILE A CA 1
ATOM 739 C C . ILE A 1 91 ? 2.624 -3.193 -8.673 1.00 95.38 91 ILE A C 1
ATOM 741 O O . ILE A 1 91 ? 2.921 -3.263 -9.866 1.00 95.38 91 ILE A O 1
ATOM 745 N N . PHE A 1 92 ? 2.712 -2.049 -7.989 1.00 95.69 92 PHE A N 1
ATOM 746 C CA . PHE A 1 92 ? 3.232 -0.819 -8.576 1.00 95.69 92 PHE A CA 1
ATOM 747 C C . PHE A 1 92 ? 4.707 -0.963 -8.971 1.00 95.69 92 PHE A C 1
ATOM 749 O O . PHE A 1 92 ? 5.067 -0.628 -10.098 1.00 95.69 92 PHE A O 1
ATOM 756 N N . ASN A 1 93 ? 5.552 -1.519 -8.097 1.00 94.75 93 ASN A N 1
ATOM 757 C CA . ASN A 1 93 ? 6.976 -1.737 -8.366 1.00 94.75 93 ASN A CA 1
ATOM 758 C C . ASN A 1 93 ? 7.236 -2.662 -9.562 1.00 94.75 93 ASN A C 1
ATOM 760 O O . ASN A 1 93 ? 8.184 -2.410 -10.311 1.00 94.75 93 ASN A O 1
ATOM 764 N N . LEU A 1 94 ? 6.378 -3.659 -9.798 1.00 92.62 94 LEU A N 1
ATOM 765 C CA . LEU A 1 94 ? 6.485 -4.557 -10.951 1.00 92.62 94 LEU A CA 1
ATOM 766 C C . LEU A 1 94 ? 6.560 -3.796 -12.284 1.00 92.62 94 LEU A C 1
ATOM 768 O O . LEU A 1 94 ? 7.317 -4.183 -13.179 1.00 92.62 94 LEU A O 1
ATOM 772 N N . TYR A 1 95 ? 5.812 -2.693 -12.419 1.00 92.56 95 TYR A N 1
ATOM 773 C CA . TYR A 1 95 ? 5.887 -1.829 -13.600 1.00 92.56 95 TYR A CA 1
ATOM 774 C C . TYR A 1 95 ? 7.307 -1.311 -13.831 1.00 92.56 95 TYR A C 1
ATOM 776 O O . TYR A 1 95 ? 7.880 -1.462 -14.911 1.00 92.56 95 TYR A O 1
ATOM 784 N N . PHE A 1 96 ? 7.898 -0.747 -12.784 1.00 92.62 96 PHE A N 1
ATOM 785 C CA . PHE A 1 96 ? 9.201 -0.102 -12.855 1.00 92.62 96 PHE A CA 1
ATOM 786 C C . PHE A 1 96 ? 10.327 -1.108 -13.058 1.00 92.62 96 PHE A C 1
ATOM 788 O O . PHE A 1 96 ? 11.256 -0.827 -13.807 1.00 92.62 96 PHE A O 1
ATOM 795 N N . ILE A 1 97 ? 10.216 -2.306 -12.483 1.00 92.31 97 ILE A N 1
ATOM 796 C CA . ILE A 1 97 ? 11.190 -3.379 -12.704 1.00 92.31 97 ILE A CA 1
ATOM 797 C C . ILE A 1 97 ? 11.258 -3.772 -14.185 1.00 92.31 97 ILE A C 1
ATOM 799 O O . ILE A 1 97 ? 12.351 -3.896 -14.739 1.00 92.31 97 ILE A O 1
ATOM 803 N N . VAL A 1 98 ? 10.106 -3.912 -14.846 1.00 91.00 98 VAL A N 1
ATOM 804 C CA . VAL A 1 98 ? 10.050 -4.194 -16.291 1.00 91.00 98 VAL A CA 1
ATOM 805 C C . VAL A 1 98 ? 10.589 -3.012 -17.101 1.00 91.00 98 VAL A C 1
ATOM 807 O O . VAL A 1 98 ? 11.318 -3.207 -18.074 1.00 91.00 98 VAL A O 1
ATOM 810 N N . ALA A 1 99 ? 10.295 -1.782 -16.679 1.00 90.00 99 ALA A N 1
ATOM 811 C CA . ALA A 1 99 ? 10.728 -0.575 -17.373 1.00 90.00 99 ALA A CA 1
ATOM 812 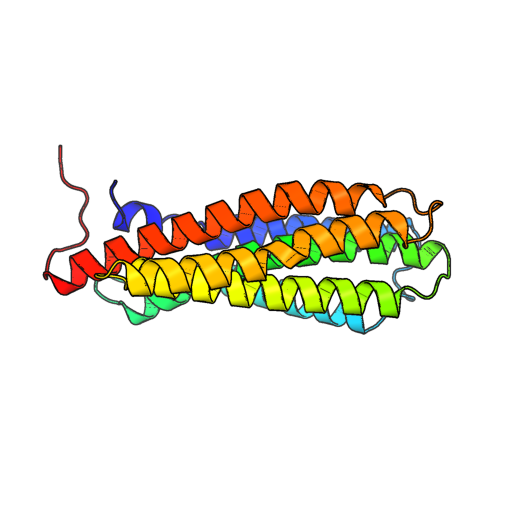C C . ALA A 1 99 ? 12.261 -0.378 -17.391 1.00 90.00 99 ALA A C 1
ATOM 814 O O . ALA A 1 99 ? 12.778 0.187 -18.356 1.00 90.00 99 ALA A O 1
ATOM 815 N N . ILE A 1 100 ? 13.004 -0.888 -16.395 1.00 90.69 100 ILE A N 1
ATOM 816 C CA . ILE A 1 100 ? 14.481 -0.790 -16.342 1.00 90.69 100 ILE A CA 1
ATOM 817 C C . ILE A 1 100 ? 15.137 -1.389 -17.591 1.00 90.69 100 ILE A C 1
ATOM 819 O O . ILE A 1 100 ? 16.142 -0.860 -18.068 1.00 90.69 100 ILE A O 1
ATOM 823 N N . ARG A 1 101 ? 14.559 -2.458 -18.161 1.00 88.94 101 ARG A N 1
ATOM 824 C CA . ARG A 1 101 ? 15.080 -3.112 -19.375 1.00 88.94 101 ARG A CA 1
ATOM 825 C C . ARG A 1 101 ? 15.198 -2.150 -20.556 1.00 88.94 101 ARG A C 1
ATOM 827 O O . ARG A 1 101 ? 16.026 -2.356 -21.436 1.00 88.94 101 ARG A O 1
ATOM 834 N N . TYR A 1 102 ? 14.375 -1.111 -20.575 1.00 86.69 102 TYR A N 1
ATOM 835 C CA . TYR A 1 102 ? 14.338 -0.149 -21.661 1.00 86.69 102 TYR A CA 1
ATOM 836 C C . TYR A 1 102 ? 15.273 1.053 -21.454 1.00 86.69 102 TYR A C 1
ATOM 838 O O . TYR A 1 102 ? 15.261 1.966 -22.274 1.00 86.69 102 TYR A O 1
ATOM 846 N N . HIS A 1 103 ? 16.084 1.067 -20.387 1.00 83.12 103 HIS A N 1
ATOM 847 C CA . HIS A 1 103 ? 17.057 2.129 -20.085 1.00 83.12 103 HIS A CA 1
ATOM 848 C C . HIS A 1 103 ? 16.455 3.543 -20.011 1.00 83.12 103 HIS A C 1
ATOM 850 O O . HIS A 1 103 ? 17.104 4.532 -20.352 1.00 83.12 103 HIS A O 1
ATOM 856 N N . ILE A 1 104 ? 15.207 3.641 -19.555 1.00 79.25 104 ILE A N 1
ATOM 857 C CA . ILE A 1 104 ? 14.501 4.911 -19.388 1.00 79.25 104 ILE A CA 1
ATOM 858 C C . ILE A 1 104 ? 14.687 5.396 -17.960 1.00 79.25 104 ILE A C 1
ATOM 860 O O . ILE A 1 104 ? 14.612 4.604 -17.017 1.00 79.25 104 ILE A O 1
ATOM 864 N N . ASP A 1 105 ? 14.852 6.705 -17.790 1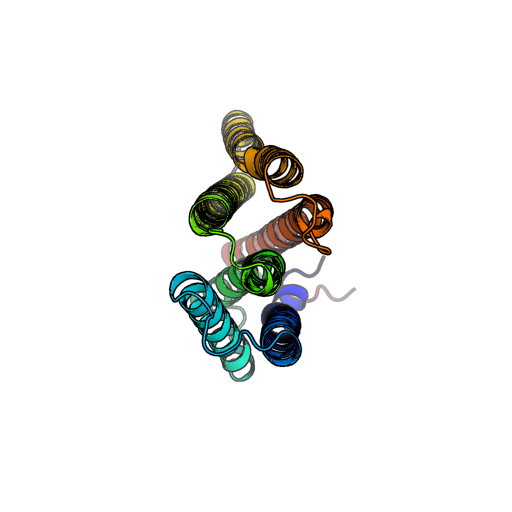.00 83.44 105 ASP A N 1
ATOM 865 C CA . ASP A 1 105 ? 14.745 7.300 -16.468 1.00 83.44 105 ASP A CA 1
ATOM 866 C C . ASP A 1 105 ? 13.287 7.283 -15.987 1.00 83.44 105 ASP A C 1
ATOM 868 O O . ASP A 1 105 ? 12.420 8.008 -16.482 1.00 83.44 105 ASP A O 1
ATOM 872 N N . ILE A 1 106 ? 13.017 6.405 -15.025 1.00 87.19 106 ILE A N 1
ATOM 873 C CA . ILE A 1 106 ? 11.686 6.165 -14.469 1.00 87.19 106 ILE A CA 1
ATOM 874 C C . ILE A 1 106 ? 11.502 6.743 -13.061 1.00 87.19 106 ILE A C 1
ATOM 876 O O . ILE A 1 106 ? 10.425 6.588 -12.480 1.00 87.19 106 ILE A O 1
ATOM 880 N N . ILE A 1 107 ? 12.516 7.429 -12.514 1.00 92.81 107 ILE A N 1
ATOM 881 C CA . ILE A 1 107 ? 12.510 7.885 -11.116 1.00 92.81 107 ILE A CA 1
ATOM 882 C C . ILE A 1 107 ? 11.361 8.849 -10.826 1.00 92.81 107 ILE A C 1
ATOM 884 O O . ILE A 1 107 ? 10.649 8.684 -9.838 1.00 92.81 107 ILE A O 1
ATOM 888 N N . ASN A 1 108 ? 11.124 9.816 -11.714 1.00 93.00 108 ASN A N 1
ATOM 889 C CA . ASN A 1 108 ? 10.108 10.844 -11.506 1.00 93.00 108 ASN A CA 1
ATOM 890 C C . ASN A 1 108 ? 8.702 10.235 -11.479 1.00 93.00 108 ASN A C 1
ATOM 892 O O . ASN A 1 108 ? 7.903 10.556 -10.600 1.00 93.00 108 ASN A O 1
ATOM 896 N N . TYR A 1 109 ? 8.416 9.302 -12.390 1.00 93.62 109 TYR A N 1
ATOM 897 C CA . TYR A 1 109 ? 7.135 8.594 -12.417 1.00 93.62 109 TYR A CA 1
ATOM 898 C C . TYR A 1 109 ? 6.947 7.727 -11.166 1.00 93.62 109 TYR A C 1
ATOM 900 O O . TYR A 1 109 ? 5.852 7.689 -10.603 1.00 93.62 109 TYR A O 1
ATOM 908 N N . TRP A 1 110 ? 8.018 7.071 -10.706 1.00 95.94 110 TRP A N 1
ATOM 909 C CA . TRP A 1 110 ? 7.987 6.255 -9.495 1.00 95.94 110 TRP A CA 1
ATOM 910 C C . TRP A 1 110 ? 7.699 7.107 -8.257 1.00 95.94 110 TRP A C 1
ATOM 912 O O . TRP A 1 110 ? 6.788 6.789 -7.497 1.00 95.94 110 TRP A O 1
ATOM 922 N N . VAL A 1 111 ? 8.410 8.228 -8.089 1.00 96.12 111 VAL A N 1
ATOM 923 C CA . VAL A 1 111 ? 8.230 9.143 -6.951 1.00 96.12 111 VAL A CA 1
ATOM 924 C C . VAL A 1 111 ? 6.818 9.722 -6.932 1.00 96.12 111 VAL A C 1
ATOM 926 O O . VAL A 1 111 ? 6.182 9.722 -5.876 1.00 96.12 111 VAL A O 1
ATOM 929 N N . ILE A 1 112 ? 6.298 10.172 -8.079 1.00 95.88 112 ILE A N 1
ATOM 930 C CA . ILE A 1 112 ? 4.928 10.699 -8.181 1.00 95.88 112 ILE A CA 1
ATOM 931 C C . ILE A 1 112 ? 3.916 9.630 -7.763 1.00 95.88 112 ILE A C 1
ATOM 933 O O . ILE A 1 112 ? 3.024 9.916 -6.963 1.00 95.88 112 ILE A O 1
ATOM 937 N N . GLY A 1 113 ? 4.059 8.399 -8.259 1.00 95.88 113 GLY A N 1
ATOM 938 C CA . GLY A 1 113 ? 3.123 7.328 -7.932 1.00 95.88 113 GLY A CA 1
ATOM 939 C C . GLY A 1 113 ? 3.205 6.884 -6.473 1.00 95.88 113 GLY A C 1
ATOM 940 O O . GLY A 1 113 ? 2.183 6.897 -5.794 1.00 95.88 113 GLY A O 1
ATOM 941 N N . ILE A 1 114 ? 4.399 6.590 -5.948 1.00 96.38 114 ILE A N 1
ATOM 942 C CA . ILE A 1 114 ? 4.577 6.168 -4.548 1.00 96.38 114 ILE A CA 1
ATOM 943 C C . ILE A 1 114 ? 4.106 7.241 -3.568 1.00 96.38 114 ILE A C 1
ATOM 945 O O . ILE A 1 114 ? 3.389 6.922 -2.619 1.00 96.38 114 ILE A O 1
ATOM 949 N N . SER A 1 115 ? 4.469 8.509 -3.785 1.00 97.00 115 SER A N 1
ATOM 950 C CA . SER A 1 115 ? 4.036 9.597 -2.896 1.00 97.00 115 SER A CA 1
ATOM 951 C C . SER A 1 115 ? 2.519 9.786 -2.930 1.00 97.00 115 SER A C 1
ATOM 953 O O . SER A 1 115 ? 1.896 9.926 -1.876 1.00 97.00 115 SER A O 1
ATOM 955 N N . SER A 1 116 ? 1.910 9.698 -4.116 1.00 97.25 116 SER A N 1
ATOM 956 C CA . SER A 1 116 ? 0.459 9.799 -4.278 1.00 97.25 116 SER A CA 1
ATOM 957 C C . SER A 1 116 ? -0.279 8.631 -3.621 1.00 97.25 116 SER A C 1
ATOM 959 O O . SER A 1 116 ? -1.254 8.844 -2.901 1.00 97.25 116 SER A O 1
ATOM 961 N N . MET A 1 117 ? 0.211 7.402 -3.808 1.00 97.62 117 MET A N 1
ATOM 962 C CA . MET A 1 117 ? -0.317 6.205 -3.147 1.00 97.62 117 MET A CA 1
ATOM 963 C C . MET A 1 117 ? -0.214 6.323 -1.627 1.00 97.62 117 MET A C 1
ATOM 965 O O . MET A 1 117 ? -1.210 6.151 -0.932 1.00 97.62 117 MET A O 1
ATOM 969 N N . THR A 1 118 ? 0.959 6.706 -1.116 1.00 97.31 118 THR A N 1
ATOM 970 C CA . THR A 1 118 ? 1.193 6.870 0.326 1.00 97.31 118 THR A CA 1
ATOM 971 C C . THR A 1 118 ? 0.230 7.880 0.928 1.00 97.31 118 THR A C 1
ATOM 973 O O . THR A 1 118 ? -0.434 7.585 1.921 1.00 97.31 118 THR A O 1
ATOM 976 N N . LEU A 1 119 ? 0.110 9.057 0.310 1.00 97.75 119 LEU A N 1
ATOM 977 C CA . LEU A 1 119 ? -0.798 10.095 0.780 1.00 97.75 119 LEU A CA 1
ATOM 978 C C . LEU A 1 119 ? -2.257 9.620 0.732 1.00 97.75 119 LEU A C 1
ATOM 980 O O . LEU A 1 119 ? -2.983 9.810 1.703 1.00 97.75 119 LEU A O 1
ATOM 984 N N . SER A 1 120 ? -2.675 8.947 -0.342 1.00 97.44 120 SER A N 1
ATOM 985 C CA . SER A 1 120 ? -4.021 8.371 -0.448 1.00 97.44 120 SER A CA 1
ATOM 986 C C . SER A 1 120 ? -4.312 7.360 0.655 1.00 97.44 120 SER A C 1
ATOM 988 O O . SER A 1 120 ? -5.361 7.439 1.287 1.00 97.44 120 SER A O 1
ATOM 990 N N . PHE A 1 121 ? -3.396 6.431 0.918 1.00 97.00 121 PHE A N 1
ATOM 991 C CA . PHE A 1 121 ? -3.589 5.397 1.936 1.00 97.00 121 PHE A CA 1
ATOM 992 C C . PHE A 1 121 ? -3.643 5.992 3.343 1.00 97.00 121 PHE A C 1
ATOM 994 O O . PHE A 1 121 ? -4.448 5.557 4.169 1.00 97.00 121 PHE A O 1
ATOM 1001 N N . VAL A 1 122 ? -2.848 7.031 3.617 1.00 96.81 122 VAL A N 1
ATOM 1002 C CA . VAL A 1 122 ? -2.937 7.791 4.871 1.00 96.81 122 VAL A CA 1
ATOM 1003 C C . VAL A 1 122 ? -4.295 8.486 4.987 1.00 96.81 122 VAL A C 1
ATOM 1005 O O . VAL A 1 122 ? -4.947 8.367 6.024 1.00 96.81 122 VAL A O 1
ATOM 1008 N N . LEU A 1 123 ? -4.757 9.163 3.930 1.00 96.81 123 LEU A N 1
ATOM 1009 C CA . LEU A 1 123 ? -6.058 9.837 3.919 1.00 96.81 123 LEU A CA 1
ATOM 1010 C C . LEU A 1 123 ? -7.221 8.851 4.097 1.00 96.81 123 LEU A C 1
ATOM 1012 O O . LEU A 1 123 ? -8.124 9.134 4.885 1.00 96.81 123 LEU A O 1
ATOM 1016 N N . ASP A 1 124 ? -7.193 7.685 3.444 1.00 95.69 124 ASP A N 1
ATOM 1017 C CA . ASP A 1 124 ? -8.225 6.659 3.634 1.00 95.69 124 ASP A CA 1
ATOM 1018 C C . ASP A 1 124 ? -8.185 6.061 5.048 1.00 95.69 124 ASP A C 1
ATOM 1020 O O . ASP A 1 124 ? -9.226 5.879 5.681 1.00 95.69 124 ASP A O 1
ATOM 1024 N N . THR A 1 125 ? -6.992 5.834 5.601 1.00 95.06 125 THR A N 1
ATOM 1025 C CA . THR A 1 125 ? -6.830 5.380 6.991 1.00 95.06 125 THR A CA 1
ATOM 1026 C C . THR A 1 125 ? -7.425 6.398 7.969 1.00 95.06 125 THR A C 1
ATOM 1028 O O . THR A 1 125 ? -8.202 6.020 8.845 1.00 95.06 125 THR A O 1
ATOM 1031 N N . ILE A 1 126 ? -7.143 7.694 7.789 1.00 94.56 126 ILE A N 1
ATOM 1032 C CA . ILE A 1 126 ? -7.737 8.775 8.593 1.00 94.56 126 ILE A CA 1
ATOM 1033 C C . ILE A 1 126 ? -9.262 8.800 8.426 1.00 94.56 126 ILE A C 1
ATOM 1035 O O . ILE A 1 126 ? -9.983 8.883 9.421 1.00 94.56 126 ILE A O 1
ATOM 1039 N N . ALA A 1 127 ? -9.769 8.675 7.196 1.00 93.88 127 ALA A N 1
ATOM 1040 C CA . ALA A 1 127 ? -11.204 8.631 6.927 1.00 93.88 127 ALA A CA 1
ATOM 1041 C C . ALA A 1 127 ? -11.893 7.467 7.660 1.00 93.88 127 ALA A C 1
ATOM 1043 O O . ALA A 1 127 ? -12.959 7.659 8.247 1.00 93.88 127 ALA A O 1
ATOM 1044 N N . ASN A 1 128 ? -11.276 6.280 7.678 1.00 93.06 128 ASN A N 1
ATOM 1045 C CA . ASN A 1 128 ? -11.790 5.118 8.405 1.00 93.06 128 ASN A CA 1
ATOM 1046 C C . ASN A 1 128 ? -11.739 5.306 9.932 1.00 93.06 128 ASN A C 1
ATOM 1048 O O . ASN A 1 128 ? -12.708 4.967 10.611 1.00 93.06 128 ASN A O 1
ATOM 1052 N N . ILE A 1 129 ? -10.662 5.890 10.473 1.00 91.38 129 ILE A N 1
ATOM 1053 C CA . ILE A 1 129 ? -10.562 6.220 11.907 1.00 91.38 129 ILE A CA 1
ATOM 1054 C C . ILE A 1 129 ? -11.688 7.172 12.314 1.00 91.38 129 ILE A C 1
ATOM 1056 O O . ILE A 1 129 ? -12.334 6.962 13.341 1.00 91.38 129 ILE A O 1
ATOM 1060 N N . ILE A 1 130 ? -11.943 8.210 11.511 1.00 89.75 130 ILE A N 1
ATOM 1061 C CA . ILE A 1 130 ? -13.048 9.138 11.759 1.00 89.75 130 ILE A CA 1
ATOM 1062 C C . ILE A 1 130 ? -14.368 8.366 11.708 1.00 89.75 130 ILE A C 1
ATOM 1064 O O . ILE A 1 130 ? -15.138 8.444 12.658 1.00 89.75 130 ILE A O 1
ATOM 1068 N N . ALA A 1 131 ? -14.602 7.571 10.660 1.00 86.75 131 ALA A N 1
ATOM 1069 C CA . ALA A 1 131 ? -15.864 6.863 10.444 1.00 86.75 131 ALA A CA 1
ATOM 1070 C C . ALA A 1 131 ? -16.292 5.957 11.614 1.00 86.75 131 ALA A C 1
ATOM 1072 O O . ALA A 1 131 ? -17.481 5.918 11.916 1.00 86.75 131 ALA A O 1
ATOM 1073 N N . ILE A 1 132 ? -15.359 5.279 12.293 1.00 84.12 132 ILE A N 1
ATOM 1074 C CA . ILE A 1 132 ? -15.680 4.426 13.455 1.00 84.12 132 ILE A CA 1
ATOM 1075 C C . ILE A 1 132 ? -16.095 5.244 14.682 1.00 84.12 132 ILE A C 1
ATOM 1077 O O . ILE A 1 132 ? -16.947 4.813 15.449 1.00 84.12 132 ILE A O 1
ATOM 1081 N N . ASN A 1 133 ? -15.502 6.422 14.874 1.00 76.88 133 ASN A N 1
ATOM 1082 C CA . ASN A 1 133 ? -15.682 7.224 16.088 1.00 76.88 133 ASN A CA 1
ATOM 1083 C C . ASN A 1 133 ? -16.814 8.262 15.972 1.00 76.88 133 ASN A C 1
ATOM 1085 O O . ASN A 1 133 ? -17.034 9.066 16.880 1.00 76.88 133 ASN A O 1
ATOM 1089 N N . VAL A 1 134 ? -17.508 8.314 14.833 1.00 78.31 134 VAL A N 1
ATOM 1090 C CA . VAL A 1 134 ? -18.490 9.361 14.549 1.00 78.31 134 VAL A CA 1
ATOM 1091 C C . VAL A 1 134 ? -19.840 9.067 15.198 1.00 78.31 134 VAL A C 1
ATOM 1093 O O . VAL A 1 134 ? -20.515 8.103 14.860 1.00 78.31 134 VAL A O 1
ATOM 1096 N N . THR A 1 135 ? -20.297 10.0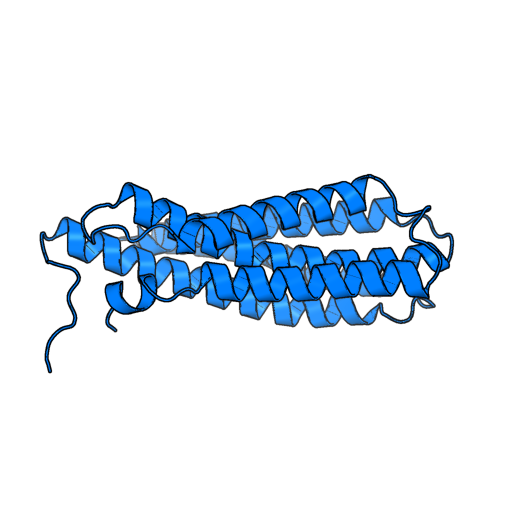08 16.023 1.00 69.12 135 THR A N 1
ATOM 1097 C CA . THR A 1 135 ? -21.668 10.063 16.560 1.00 69.12 135 THR A CA 1
ATOM 1098 C C . THR A 1 135 ? -22.523 11.171 15.929 1.00 69.12 135 THR A C 1
ATOM 1100 O O . THR A 1 135 ? -23.733 11.207 16.133 1.00 69.12 135 THR A O 1
ATOM 1103 N N . SER A 1 136 ? -21.921 12.084 15.149 1.00 79.81 136 SER A N 1
ATOM 1104 C CA . SER A 1 136 ? -22.595 13.260 14.573 1.00 79.81 136 SER A CA 1
ATOM 1105 C C . SER A 1 136 ? -22.446 13.370 13.052 1.00 79.81 136 SER A C 1
ATOM 1107 O O . SER A 1 136 ? -21.390 13.091 12.484 1.00 79.81 136 SER A O 1
ATOM 1109 N N . PHE A 1 137 ? -23.485 13.878 12.380 1.00 80.06 137 PHE A N 1
ATOM 1110 C CA . PHE A 1 137 ? -23.490 14.058 10.922 1.00 80.06 137 PHE A CA 1
ATOM 1111 C C . PHE A 1 137 ? -22.327 14.932 10.414 1.00 80.06 137 PHE A C 1
ATOM 1113 O O . PHE A 1 137 ? -21.727 14.640 9.382 1.00 80.06 137 PHE A O 1
ATOM 1120 N N . LYS A 1 138 ? -21.939 15.971 11.169 1.00 82.12 138 LYS A N 1
ATOM 1121 C CA . LYS A 1 138 ? -20.818 16.854 10.808 1.00 82.12 138 LYS A CA 1
ATOM 1122 C C . LYS A 1 138 ? -19.490 16.095 10.733 1.00 82.12 138 LYS A C 1
ATOM 1124 O O . LYS A 1 138 ? -18.742 16.272 9.776 1.00 82.12 138 LYS A O 1
ATOM 1129 N N . ASN A 1 139 ? -19.210 15.227 11.705 1.00 81.81 139 ASN A N 1
ATOM 1130 C CA . ASN A 1 139 ? -17.979 14.436 11.706 1.00 81.81 139 ASN A CA 1
ATOM 1131 C C . ASN A 1 139 ? -17.994 13.384 10.585 1.00 81.81 139 ASN A C 1
ATOM 1133 O O . ASN A 1 139 ? -16.948 13.096 10.005 1.00 81.81 139 ASN A O 1
ATOM 1137 N N . HIS A 1 140 ? -19.176 12.871 10.221 1.00 84.31 140 HIS A N 1
ATOM 1138 C CA . HIS A 1 140 ? -19.330 11.978 9.070 1.00 84.31 140 HIS A CA 1
ATOM 1139 C C . HIS A 1 140 ? -18.915 12.668 7.760 1.00 84.31 140 HIS A C 1
ATOM 1141 O O . HIS A 1 140 ? -18.174 12.094 6.963 1.00 84.31 140 HIS A O 1
ATOM 1147 N N . MET A 1 141 ? -19.319 13.931 7.568 1.00 88.19 141 MET A N 1
ATOM 1148 C CA . MET A 1 141 ? -18.920 14.729 6.400 1.00 88.19 141 MET A CA 1
ATOM 1149 C C . MET A 1 141 ? -17.410 14.972 6.337 1.00 88.19 141 MET A C 1
ATOM 1151 O O . MET A 1 141 ? -16.836 14.932 5.251 1.00 88.19 141 MET A O 1
ATOM 1155 N N . ILE A 1 142 ? -16.750 15.168 7.484 1.00 89.44 142 ILE A N 1
ATOM 1156 C CA . ILE A 1 142 ? -15.287 15.296 7.533 1.00 89.44 142 ILE A CA 1
ATOM 1157 C C . ILE A 1 142 ? -14.629 13.992 7.066 1.00 89.44 142 ILE A C 1
ATOM 1159 O O . ILE A 1 142 ? -13.762 14.032 6.198 1.00 89.44 142 ILE A O 1
ATOM 1163 N N . GLY A 1 143 ? -15.065 12.832 7.568 1.00 89.44 143 GLY A N 1
ATOM 1164 C CA . GLY A 1 143 ? -14.541 11.536 7.112 1.00 89.44 143 GLY A CA 1
ATOM 1165 C C . GLY A 1 143 ? -14.716 11.325 5.602 1.00 89.44 143 GLY A C 1
ATOM 1166 O O . GLY A 1 143 ? -13.787 10.891 4.920 1.00 89.44 143 GLY A O 1
ATOM 1167 N N . LEU A 1 144 ? -15.873 11.714 5.057 1.00 89.44 144 LEU A N 1
ATOM 1168 C CA . LEU A 1 144 ? -16.145 11.638 3.621 1.00 89.44 144 LEU A CA 1
ATOM 1169 C C . LEU A 1 144 ? -15.242 12.573 2.803 1.00 89.44 144 LEU A C 1
ATOM 1171 O O . LEU A 1 144 ? -14.777 12.178 1.736 1.00 89.44 144 LEU A O 1
ATOM 1175 N N . LEU A 1 145 ? -14.931 13.768 3.316 1.00 93.25 145 LEU A N 1
ATOM 1176 C CA . LEU A 1 145 ? -13.975 14.681 2.688 1.00 93.25 145 LEU A CA 1
ATOM 1177 C C . LEU A 1 145 ? -12.578 14.053 2.590 1.00 93.25 145 LEU A C 1
ATOM 1179 O O . LEU A 1 145 ? -11.980 14.091 1.519 1.00 93.25 145 LEU A O 1
ATOM 1183 N N . PHE A 1 146 ? -12.074 13.432 3.661 1.00 94.12 146 PHE A N 1
ATOM 1184 C CA . PHE A 1 146 ? -10.780 12.734 3.629 1.00 94.12 146 PHE A CA 1
ATOM 1185 C C . PHE A 1 146 ? -10.772 11.583 2.619 1.00 94.12 146 PHE A C 1
ATOM 1187 O O . PHE A 1 146 ? -9.799 11.418 1.884 1.00 94.12 146 PHE A O 1
ATOM 1194 N N . ARG A 1 147 ? -11.873 10.830 2.520 1.00 92.81 147 ARG A N 1
ATOM 1195 C CA . ARG A 1 147 ? -12.015 9.757 1.528 1.00 92.81 147 ARG A CA 1
ATOM 1196 C C . ARG A 1 147 ? -12.046 10.285 0.096 1.00 92.81 147 ARG A C 1
ATOM 1198 O O . ARG A 1 147 ? -11.400 9.714 -0.779 1.00 92.81 147 ARG A O 1
ATOM 1205 N N . PHE A 1 148 ? -12.762 11.384 -0.137 1.00 92.31 148 PHE A N 1
ATOM 1206 C CA . PHE A 1 148 ? -12.788 12.051 -1.436 1.00 92.31 148 PHE A CA 1
ATOM 1207 C C . PHE A 1 148 ? -11.408 12.589 -1.815 1.00 92.31 148 PHE A C 1
ATOM 1209 O O . PHE A 1 148 ? -10.968 12.392 -2.945 1.00 92.31 148 PHE A O 1
ATOM 1216 N N . LEU A 1 149 ? -10.698 13.202 -0.862 1.00 93.94 149 LEU A N 1
ATOM 1217 C CA . LEU A 1 149 ? -9.320 13.627 -1.068 1.00 93.94 149 LEU A CA 1
ATOM 1218 C C . LEU A 1 149 ? -8.446 12.430 -1.424 1.00 93.94 149 LEU A C 1
ATOM 1220 O O . LEU A 1 149 ? -7.777 12.512 -2.438 1.00 93.94 149 LEU A O 1
ATOM 1224 N N . GLY A 1 150 ? -8.510 11.317 -0.683 1.00 92.62 150 GLY A N 1
ATOM 1225 C CA . GLY A 1 150 ? -7.746 10.092 -0.961 1.00 92.62 150 GLY A CA 1
ATOM 1226 C C . GLY A 1 150 ? -8.003 9.496 -2.351 1.00 92.62 150 GLY A C 1
ATOM 1227 O O . GLY A 1 150 ? -7.079 9.013 -2.999 1.00 92.62 150 GLY A O 1
ATOM 1228 N N . ALA A 1 151 ? -9.218 9.629 -2.889 1.00 93.75 151 ALA A N 1
ATOM 1229 C CA . A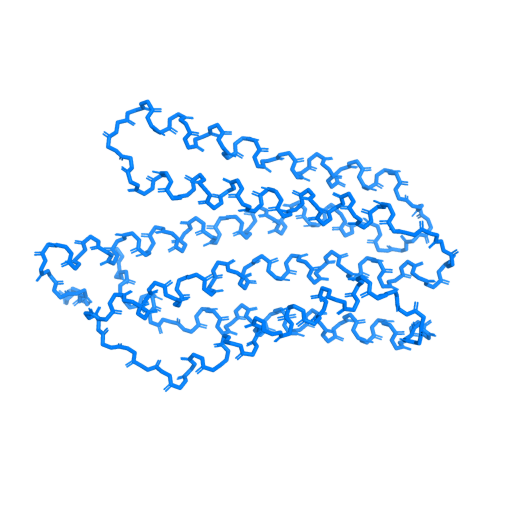LA A 1 151 ? -9.549 9.164 -4.238 1.00 93.75 151 ALA A CA 1
ATOM 1230 C C . ALA A 1 151 ? -8.741 9.846 -5.368 1.00 93.75 151 ALA A C 1
ATOM 1232 O O . ALA A 1 151 ? -8.771 9.375 -6.507 1.00 93.75 151 ALA A O 1
ATOM 1233 N N . PHE A 1 152 ? -7.964 10.899 -5.085 1.00 94.75 152 PHE A N 1
ATOM 1234 C CA . PHE A 1 152 ? -7.055 11.505 -6.063 1.00 94.75 152 PHE A CA 1
ATOM 1235 C C . PHE A 1 152 ? -6.062 10.504 -6.681 1.00 94.75 152 PHE A C 1
ATOM 1237 O O . PHE A 1 152 ? -5.661 10.683 -7.832 1.00 94.75 152 PHE A O 1
ATOM 1244 N N . VAL A 1 153 ? -5.695 9.431 -5.965 1.00 96.75 153 VAL A N 1
ATOM 1245 C CA . VAL A 1 153 ? -4.760 8.412 -6.474 1.00 96.75 153 VAL A CA 1
ATOM 1246 C C . VAL A 1 153 ? -5.247 7.772 -7.774 1.00 96.75 153 VAL A C 1
ATOM 1248 O O . VAL A 1 153 ? -4.440 7.463 -8.648 1.00 96.75 153 VAL A O 1
ATOM 1251 N N . TYR A 1 154 ? -6.564 7.646 -7.964 1.00 96.19 154 TYR A N 1
ATOM 1252 C CA . TYR A 1 154 ? -7.126 7.098 -9.198 1.00 96.19 154 TYR A CA 1
ATOM 1253 C C . TYR A 1 154 ? -6.846 8.011 -10.393 1.00 96.19 154 TYR A C 1
ATOM 1255 O O . TYR A 1 154 ? -6.502 7.531 -11.470 1.00 96.19 154 TYR A O 1
ATOM 1263 N N . ILE A 1 155 ? -6.927 9.330 -10.190 1.00 95.88 155 ILE A N 1
ATOM 1264 C CA . ILE A 1 155 ? -6.572 10.323 -11.210 1.00 95.88 155 ILE A CA 1
ATOM 1265 C C . ILE A 1 155 ? -5.077 10.218 -11.522 1.00 95.88 155 ILE A C 1
ATOM 1267 O O . ILE A 1 155 ? -4.697 10.225 -12.691 1.00 95.88 155 ILE A O 1
ATOM 1271 N N . VAL A 1 156 ? -4.231 10.047 -10.501 1.00 96.56 156 VAL A N 1
ATOM 1272 C CA . VAL A 1 156 ? -2.784 9.865 -10.687 1.00 96.56 156 VAL A CA 1
ATOM 1273 C C . VAL A 1 156 ? -2.475 8.606 -11.496 1.00 96.56 156 VAL A C 1
ATOM 1275 O O . VAL A 1 156 ? -1.657 8.675 -12.407 1.00 96.56 156 VAL A O 1
ATOM 1278 N N . TYR A 1 157 ? -3.146 7.479 -11.244 1.00 96.88 157 TYR A N 1
ATOM 1279 C CA . TYR A 1 157 ? -2.973 6.272 -12.060 1.00 96.88 157 TYR A CA 1
ATOM 1280 C C . TYR A 1 157 ? -3.372 6.488 -13.524 1.00 96.88 157 TYR A C 1
ATOM 1282 O O . TYR A 1 157 ? -2.657 6.039 -14.420 1.00 96.88 157 TYR A O 1
ATOM 1290 N N . VAL A 1 158 ? -4.466 7.212 -13.783 1.00 96.38 158 VAL A N 1
ATOM 1291 C CA . VAL A 1 158 ? -4.871 7.575 -15.152 1.00 96.38 158 VAL A CA 1
ATOM 1292 C C . VAL A 1 158 ? -3.828 8.479 -15.810 1.00 96.38 158 VAL A C 1
ATOM 1294 O O . VAL A 1 158 ? -3.452 8.242 -16.954 1.00 96.38 158 VAL A O 1
ATOM 1297 N N . ILE A 1 159 ? -3.313 9.482 -15.097 1.00 95.44 159 ILE A N 1
ATOM 1298 C CA . ILE A 1 159 ? -2.246 10.352 -15.609 1.00 95.44 159 ILE A CA 1
ATOM 1299 C C . ILE A 1 159 ? -0.999 9.521 -15.929 1.00 95.44 159 ILE A C 1
ATOM 1301 O O . ILE A 1 159 ? -0.482 9.620 -17.042 1.00 95.44 159 ILE A O 1
ATOM 1305 N N . LEU A 1 160 ? -0.553 8.667 -14.999 1.00 94.25 160 LEU A N 1
ATOM 1306 C CA . LEU A 1 160 ? 0.596 7.777 -15.181 1.00 94.25 160 LEU A CA 1
ATOM 1307 C C . LEU A 1 160 ? 0.424 6.890 -16.412 1.00 94.25 160 LEU A C 1
ATOM 1309 O O . LEU A 1 160 ? 1.343 6.811 -17.218 1.00 94.25 160 LEU A O 1
ATOM 1313 N N . TYR A 1 161 ? -0.760 6.316 -16.626 1.00 94.56 161 TYR A N 1
ATOM 1314 C CA . TYR A 1 161 ? -1.059 5.525 -17.819 1.00 94.56 161 TYR A CA 1
ATOM 1315 C C . TYR A 1 161 ? -0.773 6.271 -19.136 1.00 94.56 161 TYR A C 1
ATOM 1317 O O . TYR A 1 161 ? -0.276 5.662 -20.084 1.00 94.56 161 TYR A O 1
ATOM 1325 N N . PHE A 1 162 ? -1.052 7.576 -19.207 1.00 92.88 162 PHE A N 1
ATOM 1326 C CA . PHE A 1 162 ? -0.820 8.365 -20.421 1.00 92.88 162 PHE A CA 1
ATOM 1327 C C . PHE A 1 162 ? 0.615 8.880 -20.563 1.00 92.88 162 PHE A C 1
ATOM 1329 O O . PHE A 1 162 ? 1.122 8.937 -21.683 1.00 92.88 162 PHE A O 1
ATOM 1336 N N . ILE A 1 163 ? 1.265 9.270 -19.462 1.00 91.25 163 ILE A N 1
ATOM 1337 C CA . ILE A 1 163 ? 2.584 9.926 -19.520 1.00 91.25 163 ILE A CA 1
ATOM 1338 C C . ILE A 1 163 ? 3.753 8.946 -19.550 1.00 91.25 163 ILE A C 1
ATOM 1340 O O . ILE A 1 163 ? 4.843 9.312 -19.990 1.00 91.25 163 ILE A O 1
ATOM 1344 N N . VAL A 1 164 ? 3.560 7.720 -19.058 1.00 89.25 164 VAL A N 1
ATOM 1345 C CA . VAL A 1 164 ? 4.622 6.719 -19.087 1.00 89.25 164 VAL A CA 1
ATOM 1346 C C . VAL A 1 164 ? 4.862 6.200 -20.517 1.00 89.25 164 VAL A C 1
ATOM 1348 O O . VAL A 1 164 ? 3.945 6.175 -21.348 1.00 89.25 164 VAL A O 1
ATOM 1351 N N . PRO A 1 165 ? 6.093 5.764 -20.834 1.00 85.00 165 PRO A N 1
ATOM 1352 C CA . PRO A 1 165 ? 6.460 5.326 -22.178 1.00 85.00 165 PRO A CA 1
ATOM 1353 C C . PRO A 1 165 ? 5.569 4.196 -22.718 1.00 85.00 165 PRO A C 1
ATOM 1355 O O . PRO A 1 165 ? 5.350 3.178 -22.067 1.00 85.00 165 PRO A O 1
ATOM 1358 N N . HIS A 1 166 ? 5.074 4.368 -23.947 1.00 84.69 166 HIS A N 1
ATOM 1359 C CA . HIS A 1 166 ? 4.056 3.493 -24.546 1.00 84.69 166 HIS A CA 1
ATOM 1360 C C . HIS A 1 166 ? 4.560 2.093 -24.912 1.00 84.69 166 HIS A C 1
ATOM 1362 O O . HIS A 1 166 ? 3.766 1.166 -25.025 1.00 84.69 166 HIS A O 1
ATOM 1368 N N . TYR A 1 167 ? 5.864 1.947 -25.126 1.00 83.31 167 TYR A N 1
ATOM 1369 C CA . TYR A 1 167 ? 6.489 0.697 -25.554 1.00 83.31 167 TYR A CA 1
ATOM 1370 C C . TYR A 1 167 ? 6.828 -0.245 -24.387 1.00 83.31 167 TYR A C 1
ATOM 1372 O O . TYR A 1 167 ? 7.345 -1.335 -24.620 1.00 83.31 167 TYR A O 1
ATOM 1380 N N . ILE A 1 168 ? 6.543 0.156 -23.143 1.00 86.56 168 ILE A N 1
ATOM 1381 C CA . ILE A 1 168 ? 6.653 -0.722 -21.977 1.00 86.56 168 ILE A CA 1
ATOM 1382 C C . ILE A 1 168 ? 5.403 -1.607 -21.919 1.00 86.56 168 ILE A C 1
ATOM 1384 O O . ILE A 1 168 ? 4.281 -1.128 -21.739 1.00 86.56 168 ILE A O 1
ATOM 1388 N N . GLU A 1 169 ? 5.609 -2.916 -22.049 1.00 83.69 169 GLU A N 1
ATOM 1389 C CA . GLU A 1 169 ? 4.548 -3.911 -22.259 1.00 83.69 169 GLU A CA 1
ATOM 1390 C C . GLU A 1 169 ? 3.482 -3.938 -21.149 1.00 83.69 169 GLU A C 1
ATOM 1392 O O . GLU A 1 169 ? 2.305 -4.182 -21.415 1.00 83.69 169 GLU A O 1
ATOM 1397 N N . ASN A 1 170 ? 3.855 -3.645 -19.900 1.00 88.00 170 ASN A N 1
ATOM 1398 C CA . ASN A 1 170 ? 2.963 -3.747 -18.745 1.00 88.00 170 ASN A CA 1
ATOM 1399 C C . ASN A 1 170 ? 2.325 -2.419 -18.306 1.00 88.00 170 ASN A C 1
ATOM 1401 O O . ASN A 1 170 ? 1.807 -2.331 -17.194 1.00 88.00 170 ASN A O 1
ATOM 1405 N N . ARG A 1 171 ? 2.268 -1.399 -19.171 1.00 89.00 171 ARG A N 1
ATOM 1406 C CA . ARG A 1 171 ? 1.603 -0.110 -18.885 1.00 89.00 171 ARG A CA 1
ATOM 1407 C C . ARG A 1 171 ? 0.156 -0.234 -18.402 1.00 89.00 171 ARG A C 1
ATOM 1409 O O . ARG A 1 171 ? -0.294 0.554 -17.573 1.00 89.00 171 ARG A O 1
ATOM 1416 N N . ASN A 1 172 ? -0.578 -1.243 -18.872 1.00 91.06 172 ASN A N 1
ATOM 1417 C CA . ASN A 1 172 ? -1.950 -1.500 -18.418 1.00 91.06 172 ASN A CA 1
ATOM 1418 C C . ASN A 1 172 ? -2.040 -1.800 -16.905 1.00 91.06 172 ASN A C 1
ATOM 1420 O O . ASN A 1 172 ? -3.129 -1.713 -16.339 1.00 91.06 172 ASN A O 1
ATOM 1424 N N . ALA A 1 173 ? -0.916 -2.074 -16.229 1.00 90.62 173 ALA A N 1
ATOM 1425 C CA . ALA A 1 173 ? -0.842 -2.192 -14.775 1.00 90.62 173 ALA A CA 1
ATOM 1426 C C . ALA A 1 173 ? -1.416 -0.966 -14.046 1.00 90.62 173 ALA A C 1
ATOM 1428 O O . ALA A 1 173 ? -2.079 -1.145 -13.030 1.00 90.62 173 ALA A O 1
ATOM 1429 N N . PHE A 1 174 ? -1.263 0.254 -14.579 1.00 93.75 174 PHE A N 1
ATOM 1430 C CA . PHE A 1 174 ? -1.846 1.456 -13.962 1.00 93.75 174 PHE A CA 1
ATOM 1431 C C . PHE A 1 174 ? -3.379 1.443 -13.959 1.00 93.75 174 PHE A C 1
ATOM 1433 O O . PHE A 1 174 ? -3.996 1.879 -12.991 1.00 93.75 174 PHE A O 1
ATOM 1440 N N . ILE A 1 175 ? -4.006 0.884 -14.996 1.00 94.12 175 ILE A N 1
ATOM 1441 C CA . ILE A 1 175 ? -5.464 0.728 -15.039 1.00 94.12 175 ILE A CA 1
ATOM 1442 C C . ILE A 1 175 ? -5.907 -0.378 -14.079 1.00 94.12 175 ILE A C 1
ATOM 1444 O O . ILE A 1 175 ? -6.858 -0.195 -13.322 1.00 94.12 175 ILE A O 1
ATOM 1448 N N . HIS A 1 176 ? -5.187 -1.503 -14.041 1.00 93.81 176 HIS A N 1
ATOM 1449 C CA . HIS A 1 176 ? -5.467 -2.574 -13.080 1.00 93.81 176 HIS A CA 1
ATOM 1450 C C . HIS A 1 176 ? -5.322 -2.102 -11.624 1.00 93.81 176 HIS A C 1
ATOM 1452 O O . HIS A 1 176 ? -6.130 -2.476 -10.774 1.00 93.81 176 HIS A O 1
ATOM 1458 N N . LEU A 1 177 ? -4.353 -1.225 -11.342 1.00 95.50 177 LEU A N 1
ATOM 1459 C CA . LEU A 1 177 ? -4.144 -0.626 -10.024 1.00 95.50 177 LEU A CA 1
ATOM 1460 C C . LEU A 1 177 ? -5.354 0.169 -9.528 1.00 95.50 177 LEU A C 1
ATOM 1462 O O . LEU A 1 177 ? -5.563 0.207 -8.318 1.00 95.50 177 LEU A O 1
ATOM 1466 N N . ILE A 1 178 ? -6.186 0.739 -10.407 1.00 96.06 178 ILE A N 1
ATOM 1467 C CA . ILE A 1 178 ? -7.443 1.390 -10.001 1.00 96.06 178 ILE A CA 1
ATOM 1468 C C . ILE A 1 178 ? -8.366 0.363 -9.334 1.00 96.06 178 ILE A C 1
ATOM 1470 O O . ILE A 1 178 ? -8.813 0.571 -8.206 1.00 96.06 178 ILE A O 1
ATOM 1474 N N . PHE A 1 179 ? -8.605 -0.769 -10.000 1.00 95.44 179 PHE A N 1
ATOM 1475 C CA . PHE A 1 179 ? -9.484 -1.826 -9.495 1.00 95.44 179 PHE A CA 1
ATOM 1476 C C . PHE A 1 179 ? -8.920 -2.491 -8.240 1.00 95.44 179 PHE A C 1
ATOM 1478 O O . PHE A 1 179 ? -9.655 -2.693 -7.273 1.00 95.44 179 PHE A O 1
ATOM 1485 N N . PHE A 1 180 ? -7.615 -2.778 -8.222 1.00 95.56 180 PHE A N 1
ATOM 1486 C CA . PHE A 1 180 ? -6.969 -3.331 -7.034 1.00 95.56 180 PHE A CA 1
ATOM 1487 C C . PHE A 1 180 ? -7.053 -2.362 -5.856 1.00 95.56 180 PHE A C 1
ATOM 1489 O O . PHE A 1 180 ? -7.440 -2.770 -4.767 1.00 95.56 180 PHE A O 1
ATOM 1496 N N . THR A 1 181 ? -6.771 -1.076 -6.070 1.00 96.31 181 THR A N 1
ATOM 1497 C CA . THR A 1 181 ? -6.820 -0.068 -5.001 1.00 96.31 181 THR A CA 1
ATOM 1498 C C . THR A 1 181 ? -8.235 0.091 -4.445 1.00 96.31 181 THR A C 1
ATOM 1500 O O . THR A 1 181 ? -8.400 0.151 -3.231 1.00 96.31 181 THR A O 1
ATOM 1503 N N . LEU A 1 182 ? -9.269 0.067 -5.296 1.00 94.88 182 LEU A N 1
ATOM 1504 C CA . LEU A 1 182 ? -10.668 0.043 -4.848 1.00 94.88 182 LEU A CA 1
ATOM 1505 C C . LEU A 1 182 ? -10.976 -1.186 -3.981 1.00 94.88 182 LEU A C 1
ATOM 1507 O O . LEU A 1 182 ? -11.574 -1.053 -2.913 1.00 94.88 182 LEU A O 1
ATOM 1511 N N . GLY A 1 183 ? -10.544 -2.372 -4.420 1.00 94.88 183 GLY A N 1
ATOM 1512 C CA . GLY A 1 183 ? -10.722 -3.614 -3.668 1.00 94.88 183 GLY A CA 1
ATOM 1513 C C . GLY A 1 183 ? -10.028 -3.577 -2.305 1.00 94.88 183 GLY A C 1
ATOM 1514 O O . GLY A 1 183 ? -10.638 -3.914 -1.292 1.00 94.88 183 GLY A O 1
ATOM 1515 N N . PHE A 1 184 ? -8.783 -3.104 -2.254 1.00 95.25 184 PHE A N 1
ATOM 1516 C CA . PHE A 1 184 ? -8.028 -3.004 -1.006 1.00 95.25 184 PHE A CA 1
ATOM 1517 C C . PHE A 1 184 ? -8.555 -1.915 -0.069 1.00 95.25 184 PHE A C 1
ATOM 1519 O O . PHE A 1 184 ? -8.624 -2.166 1.130 1.00 95.25 184 PHE A O 1
ATOM 1526 N N . HIS A 1 185 ? -9.028 -0.771 -0.573 1.00 94.56 185 HIS A N 1
ATOM 1527 C CA . HIS A 1 185 ? -9.742 0.199 0.266 1.00 94.56 185 HIS A CA 1
ATOM 1528 C C . HIS A 1 185 ? -10.991 -0.426 0.905 1.00 94.56 185 HIS A C 1
ATOM 1530 O O . HIS A 1 185 ? -11.225 -0.244 2.098 1.00 94.56 185 HIS A O 1
ATOM 1536 N N . ALA A 1 186 ? -11.756 -1.234 0.161 1.00 93.00 186 ALA A N 1
ATOM 1537 C CA . ALA A 1 186 ? -12.904 -1.945 0.725 1.00 93.00 186 ALA A CA 1
ATOM 1538 C C . ALA A 1 186 ? -12.491 -2.963 1.810 1.00 93.00 186 ALA A C 1
ATOM 1540 O O . ALA A 1 186 ? -13.129 -3.023 2.863 1.00 93.00 186 ALA A O 1
ATOM 1541 N N . ILE A 1 187 ? -11.405 -3.719 1.592 1.00 93.00 187 ILE A N 1
ATOM 1542 C CA . ILE A 1 187 ? -10.836 -4.649 2.589 1.00 93.00 187 ILE A CA 1
ATOM 1543 C C . ILE A 1 187 ? -10.402 -3.897 3.854 1.00 93.00 187 ILE A C 1
ATOM 1545 O O . ILE A 1 187 ? -10.692 -4.341 4.969 1.00 93.00 187 ILE A O 1
ATOM 1549 N N . VAL A 1 188 ? -9.744 -2.748 3.701 1.00 94.56 188 VAL A N 1
ATOM 1550 C CA . VAL A 1 188 ? -9.300 -1.915 4.823 1.00 94.56 188 VAL A CA 1
ATOM 1551 C C . VAL A 1 188 ? -10.502 -1.369 5.590 1.00 94.56 188 VAL A C 1
ATOM 1553 O O . VAL A 1 188 ? -10.566 -1.553 6.805 1.00 94.56 188 VAL A O 1
ATOM 1556 N N . THR A 1 189 ? -11.502 -0.794 4.915 1.00 93.00 189 THR A N 1
ATOM 1557 C CA . THR A 1 189 ? -12.744 -0.342 5.564 1.00 93.00 189 THR A CA 1
ATOM 1558 C C . THR A 1 189 ? -13.432 -1.476 6.321 1.00 93.00 189 THR A C 1
ATOM 1560 O O . THR A 1 189 ? -13.837 -1.291 7.468 1.00 93.00 189 THR A O 1
ATOM 1563 N N . TYR A 1 190 ? -13.525 -2.666 5.729 1.00 90.94 190 TYR A N 1
ATOM 1564 C CA . TYR A 1 190 ? -14.094 -3.830 6.403 1.00 90.94 190 TYR A CA 1
ATOM 1565 C C . TYR A 1 190 ? -13.282 -4.239 7.644 1.00 90.94 190 TYR A C 1
ATOM 1567 O O . TYR A 1 190 ? -13.858 -4.498 8.700 1.00 90.94 190 TYR A O 1
ATOM 1575 N N . SER A 1 191 ? -11.949 -4.213 7.562 1.00 91.88 191 SER A N 1
ATOM 1576 C CA . SER A 1 191 ? -11.057 -4.491 8.698 1.00 91.88 191 SER A CA 1
ATOM 1577 C C . SER A 1 191 ? -11.266 -3.494 9.843 1.00 91.88 191 SER A C 1
ATOM 1579 O O . SER A 1 191 ? -11.325 -3.886 11.008 1.00 91.88 191 SER A O 1
ATOM 1581 N N . PHE A 1 192 ? -11.439 -2.214 9.507 1.00 92.31 192 PHE A N 1
ATOM 1582 C CA . PHE A 1 192 ? -11.777 -1.148 10.448 1.00 92.31 192 PHE A CA 1
ATOM 1583 C C . PHE A 1 192 ? -13.127 -1.415 11.137 1.00 92.31 192 PHE A C 1
ATOM 1585 O O . PHE A 1 192 ? -13.207 -1.342 12.361 1.00 92.31 192 PHE A O 1
ATOM 1592 N N . ILE A 1 193 ? -14.165 -1.806 10.390 1.00 89.25 193 ILE A N 1
ATOM 1593 C CA . ILE A 1 193 ? -15.481 -2.153 10.957 1.00 89.25 193 ILE A CA 1
ATOM 1594 C C . ILE A 1 193 ? -15.376 -3.328 11.939 1.00 89.25 193 ILE A C 1
ATOM 1596 O O . ILE A 1 193 ? -15.930 -3.252 13.037 1.00 89.25 193 ILE A O 1
ATOM 1600 N N . ILE A 1 194 ? -14.655 -4.398 11.581 1.00 88.62 194 ILE A N 1
ATOM 1601 C CA . ILE A 1 194 ? -14.480 -5.554 12.476 1.00 88.62 194 ILE A CA 1
ATOM 1602 C C . ILE A 1 194 ? -13.750 -5.133 13.757 1.00 88.62 194 ILE A C 1
ATOM 1604 O O . ILE A 1 194 ? -14.176 -5.498 14.855 1.00 88.62 194 ILE A O 1
ATOM 1608 N N . TYR A 1 195 ? -12.665 -4.364 13.628 1.00 89.81 195 TYR A N 1
ATOM 1609 C CA . TYR A 1 195 ? -11.896 -3.896 14.778 1.00 89.81 195 TYR A CA 1
ATOM 1610 C C . TYR A 1 195 ? -12.724 -2.978 15.689 1.00 89.81 195 TYR A C 1
ATOM 1612 O O . TYR A 1 195 ? -12.704 -3.163 16.903 1.00 89.81 195 TYR A O 1
ATOM 1620 N N . GLY A 1 196 ? -13.515 -2.065 15.113 1.00 87.62 196 GLY A N 1
ATOM 1621 C CA . GLY A 1 196 ? -14.442 -1.206 15.855 1.00 87.62 196 GLY A CA 1
ATOM 1622 C C . GLY A 1 196 ? -15.514 -1.992 16.618 1.00 87.62 196 GLY A C 1
ATOM 1623 O O . GLY A 1 196 ? -15.815 -1.679 17.769 1.00 87.62 196 GLY A O 1
ATOM 1624 N N . GLY A 1 197 ? -16.049 -3.060 16.014 1.00 84.62 197 GLY A N 1
ATOM 1625 C CA . GLY A 1 197 ? -16.976 -3.969 16.693 1.00 84.62 197 GLY A CA 1
ATOM 1626 C C . GLY A 1 197 ? -16.329 -4.686 17.881 1.00 84.62 197 GLY A C 1
ATOM 1627 O O . GLY A 1 197 ? -16.908 -4.736 18.958 1.00 84.62 197 GLY A O 1
ATOM 1628 N N . TYR A 1 198 ? -15.097 -5.174 17.717 1.00 86.88 198 TYR A N 1
ATOM 1629 C CA . TYR A 1 198 ? -14.341 -5.774 18.819 1.00 86.88 198 TYR A CA 1
ATOM 1630 C C . TYR A 1 198 ? -14.086 -4.798 19.972 1.00 86.88 198 TYR A C 1
ATOM 1632 O O . TYR A 1 198 ? -14.250 -5.174 21.131 1.00 86.88 198 TYR A O 1
ATOM 1640 N N . THR A 1 199 ? -13.696 -3.553 19.681 1.00 87.00 199 THR A N 1
ATOM 1641 C CA . THR A 1 199 ? -13.464 -2.558 20.737 1.00 87.00 199 THR A CA 1
ATOM 1642 C C . THR A 1 199 ? -14.749 -2.211 21.480 1.00 87.00 199 THR A C 1
ATOM 1644 O O . THR A 1 199 ? -14.715 -2.088 22.700 1.00 87.00 199 THR A O 1
ATOM 1647 N N . TYR A 1 200 ? -15.879 -2.134 20.770 1.00 84.94 200 TYR A N 1
ATOM 1648 C CA . TYR A 1 200 ? -17.184 -1.884 21.375 1.00 84.94 200 TYR A CA 1
ATOM 1649 C C . TYR A 1 200 ? -17.591 -2.991 22.361 1.00 84.94 200 TYR A C 1
ATOM 1651 O O . TYR A 1 200 ? -17.971 -2.685 23.489 1.00 84.94 200 TYR A O 1
ATOM 1659 N N . ASP A 1 201 ? -17.449 -4.265 21.975 1.00 83.44 201 ASP A N 1
ATOM 1660 C CA . ASP A 1 201 ? -17.780 -5.406 22.844 1.00 83.44 201 ASP A CA 1
ATOM 1661 C C . ASP A 1 201 ? -16.948 -5.375 24.145 1.00 83.44 201 ASP A C 1
ATOM 1663 O O . ASP A 1 201 ? -17.481 -5.528 25.246 1.00 83.44 201 ASP A O 1
ATOM 1667 N N . ILE A 1 202 ? -15.643 -5.085 24.034 1.00 85.44 202 ILE A N 1
ATOM 1668 C CA . ILE A 1 202 ? -14.738 -4.963 25.189 1.00 85.44 202 ILE A CA 1
ATOM 1669 C C . ILE A 1 202 ? -15.133 -3.797 26.108 1.00 85.44 202 ILE A C 1
ATOM 1671 O O . ILE A 1 202 ? -15.086 -3.947 27.330 1.00 85.44 202 ILE A O 1
ATOM 1675 N N . GLU A 1 203 ? -15.517 -2.645 25.552 1.00 84.88 203 GLU A N 1
ATOM 1676 C CA . GLU A 1 203 ? -15.938 -1.469 26.328 1.00 84.88 203 GLU A CA 1
ATOM 1677 C C . GLU A 1 203 ? -17.236 -1.705 27.111 1.00 84.88 203 GLU A C 1
ATOM 1679 O O . GLU A 1 203 ? -17.390 -1.175 28.211 1.00 84.88 203 GLU A O 1
ATOM 1684 N N . GLN A 1 204 ? -18.142 -2.536 26.591 1.00 83.44 204 GLN A N 1
ATOM 1685 C CA . GLN A 1 204 ? -19.363 -2.951 27.294 1.00 83.44 204 GLN A CA 1
ATOM 1686 C C . GLN A 1 204 ? -19.112 -4.047 28.348 1.00 83.44 204 GLN A C 1
ATOM 1688 O O . GLN A 1 204 ? -20.037 -4.461 29.045 1.00 83.44 204 GLN A O 1
ATOM 1693 N N . GLY A 1 205 ? -17.868 -4.523 28.489 1.00 79.19 205 GLY A N 1
ATOM 1694 C CA . GLY A 1 205 ? -17.525 -5.639 29.372 1.00 79.19 205 GLY A CA 1
ATOM 1695 C C . GLY A 1 205 ? -18.051 -6.988 28.876 1.00 79.19 205 GLY A C 1
ATOM 1696 O O . GLY A 1 205 ? -18.063 -7.955 29.641 1.00 79.19 205 GLY A O 1
ATOM 1697 N N . GLU A 1 206 ? -18.483 -7.067 27.615 1.00 77.06 206 GLU A N 1
ATOM 1698 C CA . GLU A 1 206 ? -18.929 -8.307 26.998 1.00 77.06 206 GLU A CA 1
ATOM 1699 C C . GLU A 1 206 ? -17.709 -9.115 26.548 1.00 77.06 206 GLU A C 1
ATOM 1701 O O . GLU A 1 206 ? -16.755 -8.597 25.960 1.00 77.06 206 GLU A O 1
ATOM 1706 N N . GLU A 1 207 ? -17.717 -10.420 26.826 1.00 72.94 207 GLU A N 1
ATOM 1707 C CA . GLU A 1 207 ? -16.747 -11.308 26.200 1.00 72.94 207 GLU A CA 1
ATOM 1708 C C . GLU A 1 207 ? -17.059 -11.316 24.696 1.00 72.94 207 GLU A C 1
ATOM 1710 O O . GLU A 1 207 ? -18.199 -11.655 24.357 1.00 72.94 207 GLU A O 1
ATOM 1715 N N . PRO A 1 208 ? -16.112 -10.964 23.797 1.00 64.44 208 PRO A N 1
ATOM 1716 C CA . PRO A 1 208 ? -16.329 -10.950 22.353 1.00 64.44 208 PRO A CA 1
ATOM 1717 C C . PRO A 1 208 ? -16.569 -12.385 21.866 1.00 64.44 208 PRO A C 1
ATOM 1719 O O . PRO A 1 208 ? -15.676 -13.073 21.380 1.00 64.44 208 PRO A O 1
ATOM 1722 N N . THR A 1 209 ? -17.762 -12.914 22.096 1.00 59.50 209 THR A N 1
ATOM 1723 C CA . THR A 1 209 ? -18.049 -14.338 21.987 1.00 59.50 209 THR A CA 1
ATOM 1724 C C . THR A 1 209 ? -18.822 -14.636 20.723 1.00 59.50 209 THR A C 1
ATOM 1726 O O . THR A 1 209 ? -19.621 -13.854 20.203 1.00 59.50 209 THR A O 1
ATOM 1729 N N . GLU A 1 210 ? -18.590 -15.850 20.231 1.00 49.28 210 GLU A N 1
ATOM 1730 C CA . GLU A 1 210 ? -19.551 -16.558 19.415 1.00 49.28 210 GLU A CA 1
ATOM 1731 C C . GLU A 1 210 ? -20.904 -16.539 20.134 1.00 49.28 210 GLU A C 1
ATOM 1733 O O . GLU A 1 210 ? -21.125 -17.350 21.030 1.00 49.28 210 GLU A O 1
ATOM 1738 N N . ARG A 1 211 ? -21.840 -15.660 19.750 1.00 38.19 211 ARG A N 1
ATOM 1739 C CA . ARG A 1 211 ? -23.235 -15.899 20.135 1.00 38.19 211 ARG A CA 1
ATOM 1740 C C . ARG A 1 211 ? -23.583 -17.305 19.641 1.00 38.19 211 ARG A C 1
ATOM 1742 O O . ARG A 1 211 ? -23.524 -17.570 18.432 1.00 38.19 211 ARG A O 1
ATOM 1749 N N . ARG A 1 212 ? -23.809 -18.219 20.591 1.00 39.41 212 ARG A N 1
ATOM 1750 C CA . ARG A 1 212 ? -24.417 -19.524 20.347 1.00 39.41 212 ARG A CA 1
ATOM 1751 C C . ARG A 1 212 ? -25.802 -19.210 19.799 1.00 39.41 212 ARG A C 1
ATOM 1753 O O . ARG A 1 212 ? -26.588 -18.561 20.485 1.00 39.41 212 ARG A O 1
ATOM 1760 N N . LEU A 1 213 ? -26.010 -19.544 18.530 1.00 37.38 213 LEU A N 1
ATOM 1761 C CA . LEU A 1 213 ? -27.359 -19.728 18.012 1.00 37.38 213 LEU A CA 1
ATOM 1762 C C . LEU A 1 213 ? -27.961 -20.945 18.713 1.00 37.38 213 LEU A C 1
ATOM 1764 O O . LEU A 1 213 ? -27.191 -21.914 18.916 1.00 37.38 213 LEU A O 1
#

Sequence (213 aa):
MKSYTQLRQPVPQILALVSLCFLVVDYLSAKYNGVLMNIPVYILGMCLINLLVILISFLCIFIKPHYSNTFMWRNFFIITVLDSYMILYAIFNLYFIVAIRYHIDIINYWVIGISSMTLSFVLDTIANIIAINVTSFKNHMIGLLFRFLGAFVYIVYVILYFIVPHYIENRNAFIHLIFFTLGFHAIVTYSFIIYGGYTYDIEQGEEPTERRL

Foldseek 3Di:
DLLVVVLPPLLLQVLLVLLVVLLVVLVVLLVVLVCNVVDDPVLVVLSVVSVVLSVVSVVCVVDDDDLLPLVNSVVSLVSSLVSLLSSLSSLLSSLVSLVVSVVDPCPVLNCLLVVLSVQLSVLLLVLLVQVLPDPDPVSPVVSVVSNVVSLCSLVSLVVSLPPPDPPRPVSCSSVVSNVSVVVSSVVSSVSSVSSSVSVVCVVVVHRSDDPDD

Organism: NCBI:txid170573

Radius of gyration: 19.25 Å; chains: 1; bounding box: 50×37×55 Å